Protein AF-A0A7C5FAL0-F1 (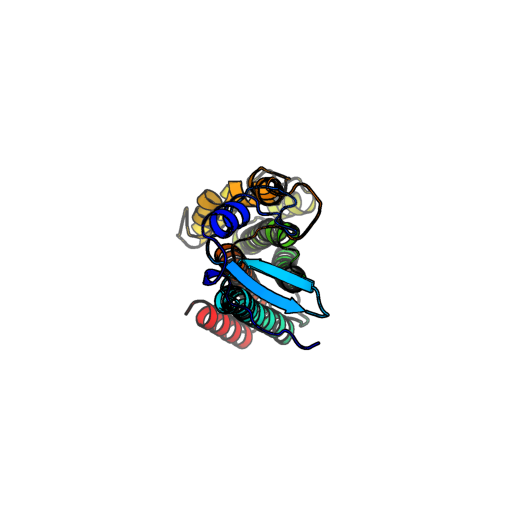afdb_monomer_lite)

Structure (mmCIF, N/CA/C/O backbone):
data_AF-A0A7C5FAL0-F1
#
_entry.id   AF-A0A7C5FAL0-F1
#
loop_
_atom_site.group_PDB
_atom_site.id
_atom_site.type_symbol
_atom_site.label_atom_id
_atom_site.label_alt_id
_atom_site.label_comp_id
_atom_site.label_asym_id
_atom_site.label_entity_id
_atom_site.label_seq_id
_atom_site.pdbx_PDB_ins_code
_atom_site.Cartn_x
_atom_site.Cartn_y
_atom_site.Cartn_z
_atom_site.occupancy
_atom_site.B_iso_or_equiv
_atom_site.auth_seq_id
_atom_site.auth_comp_id
_atom_site.auth_asym_id
_atom_site.auth_atom_id
_atom_site.pdbx_PDB_model_num
ATOM 1 N N . MET A 1 1 ? 14.434 -21.082 -36.270 1.00 50.22 1 MET A N 1
ATOM 2 C CA . MET A 1 1 ? 15.116 -20.205 -37.247 1.00 50.22 1 MET A CA 1
ATOM 3 C C . MET A 1 1 ? 16.592 -20.199 -36.877 1.00 50.22 1 MET A C 1
ATOM 5 O O . MET A 1 1 ? 16.872 -20.060 -35.693 1.00 50.22 1 MET A O 1
ATOM 9 N N . SER A 1 2 ? 17.509 -20.493 -37.804 1.00 62.78 2 SER A N 1
ATOM 10 C CA . SER A 1 2 ? 18.946 -20.623 -37.502 1.00 62.78 2 SER A CA 1
ATOM 11 C C . SER A 1 2 ? 19.685 -19.326 -37.826 1.00 62.78 2 SER A C 1
ATOM 13 O O . SER A 1 2 ? 19.743 -18.941 -38.993 1.00 62.78 2 SER A O 1
ATOM 15 N N . ARG A 1 3 ? 20.256 -18.682 -36.806 1.00 84.00 3 ARG A N 1
ATOM 16 C CA . ARG A 1 3 ? 21.173 -17.546 -36.959 1.00 84.00 3 ARG A CA 1
ATOM 17 C C . ARG A 1 3 ? 22.602 -18.063 -37.085 1.00 84.00 3 ARG A C 1
ATOM 19 O O . ARG A 1 3 ? 22.983 -18.958 -36.331 1.00 84.00 3 ARG A O 1
ATOM 26 N N . THR A 1 4 ? 23.381 -17.503 -38.005 1.00 84.75 4 THR A N 1
ATOM 27 C CA . THR A 1 4 ? 24.808 -17.829 -38.163 1.00 84.75 4 THR A CA 1
ATOM 28 C C . THR A 1 4 ? 25.642 -16.624 -37.759 1.00 84.75 4 THR A C 1
ATOM 30 O O . THR A 1 4 ? 25.511 -15.560 -38.356 1.00 84.75 4 THR A O 1
ATOM 33 N N . GLN A 1 5 ? 26.482 -16.772 -36.737 1.00 86.19 5 GLN A N 1
ATOM 34 C CA . GLN A 1 5 ? 27.281 -15.666 -36.213 1.00 86.19 5 GLN A CA 1
ATOM 35 C C . GLN A 1 5 ? 28.346 -15.210 -37.222 1.00 86.19 5 GLN A C 1
ATOM 37 O O . GLN A 1 5 ? 28.961 -16.038 -37.899 1.00 86.19 5 GLN A O 1
ATOM 42 N N . ARG A 1 6 ? 28.557 -13.894 -37.314 1.00 79.75 6 ARG A N 1
ATOM 43 C CA . ARG A 1 6 ? 29.578 -13.247 -38.148 1.00 79.75 6 ARG A CA 1
ATOM 44 C C . ARG A 1 6 ? 30.510 -12.412 -37.269 1.00 79.75 6 ARG A C 1
ATOM 46 O O . ARG A 1 6 ? 30.188 -12.109 -36.123 1.00 79.75 6 ARG A O 1
ATOM 53 N N . ASP A 1 7 ? 31.673 -12.075 -37.813 1.00 83.94 7 ASP A N 1
ATOM 54 C CA . ASP A 1 7 ? 32.671 -11.256 -37.129 1.00 83.94 7 ASP A CA 1
ATOM 55 C C . ASP A 1 7 ? 32.597 -9.806 -37.620 1.00 83.94 7 ASP A C 1
ATOM 57 O O . ASP A 1 7 ? 32.939 -9.524 -38.771 1.00 83.94 7 ASP A O 1
ATOM 61 N N . PHE A 1 8 ? 32.133 -8.906 -36.750 1.00 81.44 8 PHE A N 1
ATOM 62 C CA . PHE A 1 8 ? 32.033 -7.475 -37.041 1.00 81.44 8 PHE A CA 1
ATOM 63 C C . PHE A 1 8 ? 33.416 -6.814 -37.143 1.00 81.44 8 PHE A C 1
ATOM 65 O O . PHE A 1 8 ? 33.621 -5.935 -37.980 1.00 81.44 8 PHE A O 1
ATOM 72 N N . GLU A 1 9 ? 34.390 -7.286 -36.359 1.00 86.00 9 GLU A N 1
ATOM 73 C CA . GLU A 1 9 ? 35.747 -6.724 -36.295 1.00 86.00 9 GLU A CA 1
ATOM 74 C C . GLU A 1 9 ? 36.553 -7.005 -37.571 1.00 86.00 9 GLU A C 1
ATOM 76 O O . GLU A 1 9 ? 37.551 -6.344 -37.854 1.00 86.00 9 GLU A O 1
ATOM 81 N N . ALA A 1 10 ? 36.107 -7.970 -38.380 1.00 85.81 10 ALA A N 1
ATOM 82 C CA . ALA A 1 10 ? 36.700 -8.277 -39.676 1.00 85.81 10 ALA A CA 1
ATOM 83 C C . ALA A 1 10 ? 36.361 -7.239 -40.768 1.00 85.81 10 ALA A C 1
ATOM 85 O O . ALA A 1 10 ? 36.897 -7.325 -41.878 1.00 85.81 10 ALA A O 1
ATOM 86 N N . ARG A 1 11 ? 35.469 -6.274 -40.495 1.00 84.12 11 ARG A N 1
ATOM 87 C CA . ARG A 1 11 ? 35.099 -5.199 -41.431 1.00 84.12 11 ARG A CA 1
ATOM 88 C C . ARG A 1 11 ? 36.177 -4.111 -41.522 1.00 84.12 11 ARG A C 1
ATOM 90 O O . ARG A 1 11 ? 36.945 -3.934 -40.580 1.00 84.12 11 ARG A O 1
ATOM 97 N N . PRO A 1 12 ? 36.224 -3.334 -42.615 1.00 88.19 12 PRO A N 1
ATOM 98 C CA . PRO A 1 12 ? 37.043 -2.125 -42.689 1.00 88.19 12 PRO A CA 1
ATOM 99 C C . PRO A 1 12 ? 36.742 -1.142 -41.545 1.00 88.19 12 PRO A C 1
ATOM 101 O O . PRO A 1 12 ? 35.591 -0.984 -41.141 1.00 88.19 12 PRO A O 1
ATOM 104 N N . ALA A 1 13 ? 37.774 -0.483 -41.012 1.00 84.44 13 ALA A N 1
ATOM 105 C CA . ALA A 1 13 ? 37.651 0.365 -39.820 1.00 84.44 13 ALA A CA 1
ATOM 106 C C . ALA A 1 13 ? 36.706 1.567 -40.012 1.00 84.44 13 ALA A C 1
ATOM 108 O O . ALA A 1 13 ? 36.005 1.963 -39.084 1.00 84.44 13 ALA A O 1
ATOM 109 N N . ASP A 1 14 ? 36.657 2.120 -41.220 1.00 77.94 14 ASP A N 1
ATOM 110 C CA . ASP A 1 14 ? 35.744 3.191 -41.616 1.00 77.94 14 ASP A CA 1
ATOM 111 C C . ASP A 1 14 ? 34.281 2.724 -41.661 1.00 77.94 14 ASP A C 1
ATOM 113 O O . ASP A 1 14 ? 33.392 3.449 -41.214 1.00 77.94 14 ASP A O 1
ATOM 117 N N . GLU A 1 15 ? 34.020 1.496 -42.124 1.00 74.81 15 GLU A N 1
ATOM 118 C CA . GLU A 1 15 ? 32.685 0.890 -42.045 1.00 74.81 15 GLU A CA 1
ATOM 119 C C . GLU A 1 15 ? 32.257 0.640 -40.597 1.00 74.81 15 GLU A C 1
ATOM 121 O O . GLU A 1 15 ? 31.110 0.919 -40.245 1.00 74.81 15 GLU A O 1
ATOM 126 N N . GLN A 1 16 ? 33.164 0.142 -39.751 1.00 80.19 16 GLN A N 1
ATOM 127 C CA . GLN A 1 16 ? 32.874 -0.075 -38.333 1.00 80.19 16 GLN A CA 1
ATOM 128 C C . GLN A 1 16 ? 32.511 1.241 -37.641 1.00 80.19 16 GLN A C 1
ATOM 130 O O . GLN A 1 16 ? 31.464 1.331 -37.005 1.00 80.19 16 GLN A O 1
ATOM 135 N N . GLU A 1 17 ? 33.329 2.285 -37.808 1.00 78.88 17 GLU A N 1
ATOM 136 C CA . GLU A 1 17 ? 33.080 3.604 -37.219 1.00 78.88 17 GLU A CA 1
ATOM 137 C C . GLU A 1 17 ? 31.751 4.193 -37.707 1.00 78.88 17 GLU A C 1
ATOM 139 O O . GLU A 1 17 ? 30.967 4.723 -36.914 1.00 78.88 17 GLU A O 1
ATOM 144 N N . TRP A 1 18 ? 31.457 4.053 -39.002 1.00 73.44 18 TRP A N 1
ATOM 145 C CA . TRP A 1 18 ? 30.198 4.519 -39.564 1.00 73.44 18 TRP A CA 1
ATOM 146 C C . TRP A 1 18 ? 29.000 3.764 -38.979 1.00 73.44 18 TRP A C 1
ATOM 148 O O . TRP A 1 18 ? 28.050 4.410 -38.543 1.00 73.44 18 TRP A O 1
ATOM 158 N N . MET A 1 19 ? 29.043 2.431 -38.902 1.00 73.88 19 MET A N 1
ATOM 159 C CA . MET A 1 19 ? 27.944 1.622 -38.355 1.00 73.88 19 MET A CA 1
ATOM 160 C C . MET A 1 19 ? 27.762 1.804 -36.849 1.00 73.88 19 MET A C 1
ATOM 162 O O . MET A 1 19 ? 26.640 1.713 -36.370 1.00 73.88 19 MET A O 1
ATOM 166 N N . LEU A 1 20 ? 28.830 2.083 -36.099 1.00 77.44 20 LEU A N 1
ATOM 167 C CA . LEU A 1 20 ? 28.757 2.350 -34.660 1.00 77.44 20 LEU A CA 1
ATOM 168 C C . LEU A 1 20 ? 28.230 3.744 -34.342 1.00 77.44 20 LEU A C 1
ATOM 170 O O . LEU A 1 20 ? 27.798 3.970 -33.217 1.00 77.44 20 LEU A O 1
ATOM 174 N N . LYS A 1 21 ? 28.284 4.674 -35.297 1.00 75.19 21 LYS A N 1
ATOM 175 C CA . LYS A 1 21 ? 27.832 6.055 -35.121 1.00 75.19 21 LYS A CA 1
ATOM 176 C C . LYS A 1 21 ? 26.457 6.307 -35.730 1.00 75.19 21 LYS A C 1
ATOM 178 O O . LYS A 1 21 ? 25.677 7.035 -35.135 1.00 75.19 21 LYS A O 1
ATOM 183 N N . ASN A 1 22 ? 26.168 5.701 -36.880 1.00 70.81 22 ASN A N 1
ATOM 184 C CA . ASN A 1 22 ? 24.950 5.925 -37.660 1.00 70.81 22 ASN A CA 1
ATOM 185 C C . ASN A 1 22 ? 23.991 4.742 -37.487 1.00 70.81 22 ASN A C 1
ATOM 187 O O . ASN A 1 22 ? 23.703 3.994 -38.425 1.00 70.81 22 ASN A O 1
ATOM 191 N N . THR A 1 23 ? 23.562 4.523 -36.245 1.00 71.06 23 THR A N 1
ATOM 192 C CA . THR A 1 23 ? 22.660 3.430 -35.878 1.00 71.06 23 THR A CA 1
ATOM 193 C C . THR A 1 23 ? 21.211 3.871 -35.897 1.00 71.06 23 THR A C 1
ATOM 195 O O . THR A 1 23 ? 20.889 5.020 -35.624 1.00 71.06 23 THR A O 1
ATOM 198 N N . TRP A 1 24 ? 20.316 2.933 -36.184 1.00 57.44 24 TRP A N 1
ATOM 199 C CA . TRP A 1 24 ? 18.884 3.128 -36.024 1.00 57.44 24 TRP A CA 1
ATOM 200 C C . TRP A 1 24 ? 18.399 2.238 -34.887 1.00 57.44 24 TRP A C 1
ATOM 202 O O . TRP A 1 24 ? 18.603 1.024 -34.918 1.00 57.44 24 TRP A O 1
ATOM 212 N N . CYS A 1 25 ? 17.780 2.829 -33.869 1.00 59.06 25 CYS A N 1
ATOM 213 C CA . CYS A 1 25 ? 17.207 2.058 -32.776 1.00 59.06 25 CYS A CA 1
ATOM 214 C C . CYS A 1 25 ? 15.718 1.828 -33.034 1.00 59.06 25 CYS A C 1
ATOM 216 O O . CYS A 1 25 ? 14.919 2.735 -32.823 1.00 59.06 25 CYS A O 1
ATOM 218 N N . ASP A 1 26 ? 15.323 0.610 -33.408 1.00 48.19 26 ASP A N 1
ATOM 219 C CA . ASP A 1 26 ? 13.907 0.265 -33.626 1.00 48.19 26 ASP A CA 1
ATOM 220 C C . ASP A 1 26 ? 13.041 0.424 -32.363 1.00 48.19 26 ASP A C 1
ATOM 222 O O . ASP A 1 26 ? 11.834 0.633 -32.457 1.00 48.19 26 ASP A O 1
ATOM 226 N N . ALA A 1 27 ? 13.653 0.361 -31.177 1.00 47.12 27 ALA A N 1
ATOM 227 C CA . ALA A 1 27 ? 12.964 0.584 -29.909 1.00 47.12 27 ALA A CA 1
ATOM 228 C C . ALA A 1 27 ? 12.770 2.077 -29.582 1.00 47.12 27 ALA A C 1
ATOM 230 O O . ALA A 1 27 ? 11.768 2.442 -28.971 1.00 47.12 27 ALA A O 1
ATOM 231 N N . CYS A 1 28 ? 13.710 2.943 -29.976 1.00 47.19 28 CYS A N 1
ATOM 232 C CA . CYS A 1 28 ? 13.660 4.382 -29.686 1.00 47.19 28 CYS A CA 1
ATOM 233 C C . CYS A 1 28 ? 13.112 5.212 -30.861 1.00 47.19 28 CYS A C 1
ATOM 235 O O . CYS A 1 28 ? 12.630 6.319 -30.642 1.00 47.19 28 CYS A O 1
ATOM 237 N N . GLY A 1 29 ? 13.155 4.687 -32.089 1.00 46.19 29 GLY A N 1
ATOM 238 C CA . GLY A 1 29 ? 12.750 5.374 -33.318 1.00 46.19 29 GLY A CA 1
ATOM 239 C C . GLY A 1 29 ? 13.650 6.551 -33.708 1.00 46.19 29 GLY A C 1
ATOM 240 O O . GLY A 1 29 ? 13.178 7.471 -34.366 1.00 46.19 29 GLY A O 1
ATOM 241 N N . GLU A 1 30 ? 14.911 6.543 -33.275 1.00 48.44 30 GLU A N 1
ATOM 242 C CA . GLU A 1 30 ? 15.876 7.628 -33.475 1.00 48.44 30 GLU A CA 1
ATOM 243 C C . GLU A 1 30 ? 17.120 7.105 -34.204 1.00 48.44 30 GLU A C 1
ATOM 245 O O . GLU A 1 30 ? 17.547 5.961 -33.990 1.00 48.44 30 GLU A O 1
ATOM 250 N N . ALA A 1 31 ? 17.695 7.960 -35.050 1.00 63.50 31 ALA A N 1
ATOM 251 C CA . ALA A 1 31 ? 18.962 7.712 -35.727 1.00 63.50 31 ALA A CA 1
ATOM 252 C C . ALA A 1 31 ? 20.147 8.236 -34.895 1.00 63.50 31 ALA A C 1
ATOM 254 O O . ALA A 1 31 ? 19.999 9.129 -34.063 1.00 63.50 31 ALA A O 1
ATOM 255 N N . ASP A 1 32 ? 21.330 7.695 -35.157 1.00 73.38 32 ASP A N 1
ATOM 256 C CA . ASP A 1 32 ? 22.635 8.186 -34.711 1.00 73.38 32 ASP A CA 1
ATOM 257 C C . ASP A 1 32 ? 22.864 8.185 -33.186 1.00 73.38 32 ASP A C 1
ATOM 259 O O . ASP A 1 32 ? 23.697 8.928 -32.662 1.00 73.38 32 ASP A O 1
ATOM 263 N N . LEU A 1 33 ? 22.156 7.321 -32.448 1.00 61.97 33 LEU A N 1
ATOM 264 C CA . LEU A 1 33 ? 22.352 7.137 -30.998 1.00 61.97 33 LEU A CA 1
ATOM 265 C C . LEU A 1 33 ? 23.686 6.459 -30.647 1.00 61.97 33 LEU A C 1
ATOM 267 O O . LEU A 1 33 ? 24.125 6.484 -29.496 1.00 61.97 33 LEU A O 1
ATOM 271 N N . GLY A 1 34 ? 24.325 5.872 -31.652 1.00 68.56 34 GLY A N 1
ATOM 272 C CA . GLY A 1 34 ? 25.529 5.082 -31.524 1.00 68.56 34 GLY A CA 1
ATOM 273 C C . GLY A 1 34 ? 25.268 3.677 -30.977 1.00 68.56 34 GLY A C 1
ATOM 274 O O . GLY A 1 34 ? 24.177 3.356 -30.511 1.00 68.56 34 GLY A O 1
ATOM 275 N N . MET A 1 35 ? 26.269 2.810 -31.081 1.00 73.88 35 MET A N 1
ATOM 276 C CA . MET A 1 35 ? 26.260 1.443 -30.557 1.00 73.88 35 MET A CA 1
ATOM 277 C C . MET A 1 35 ? 27.621 1.152 -29.944 1.00 73.88 35 MET A C 1
ATOM 279 O O . MET A 1 35 ? 28.655 1.432 -30.542 1.00 73.88 35 MET A O 1
ATOM 283 N N . SER A 1 36 ? 27.622 0.612 -28.729 1.00 75.25 36 SER A N 1
ATOM 284 C CA . SER A 1 36 ? 28.839 0.425 -27.932 1.00 75.25 36 SER A CA 1
ATOM 285 C C . SER A 1 36 ? 29.341 -1.020 -27.905 1.00 75.25 36 SER A C 1
ATOM 287 O O . SER A 1 36 ? 30.483 -1.277 -27.532 1.00 75.25 36 SER A O 1
ATOM 289 N N . SER A 1 37 ? 28.495 -1.984 -28.273 1.00 76.56 37 SER A N 1
ATOM 290 C CA . SER A 1 37 ? 28.814 -3.418 -28.273 1.00 76.56 37 SER A CA 1
ATOM 291 C C . SER A 1 37 ? 28.106 -4.131 -29.437 1.00 76.56 37 SER A C 1
ATOM 293 O O . SER A 1 37 ? 27.046 -4.733 -29.226 1.00 76.56 37 SER A O 1
ATOM 295 N N . PRO A 1 38 ? 28.650 -4.030 -30.667 1.00 81.12 38 PRO A N 1
ATOM 296 C CA . PRO A 1 38 ? 28.032 -4.577 -31.873 1.00 81.12 38 PRO A CA 1
ATOM 297 C C . PRO A 1 38 ? 28.054 -6.108 -31.887 1.00 81.12 38 PRO A C 1
ATOM 299 O O . PRO A 1 38 ? 29.051 -6.744 -31.543 1.00 81.12 38 PRO A O 1
ATOM 302 N N . HIS A 1 39 ? 26.958 -6.713 -32.336 1.00 82.75 39 HIS A N 1
ATOM 303 C CA . HIS A 1 39 ? 26.861 -8.144 -32.592 1.00 82.75 39 HIS A CA 1
ATOM 304 C C . HIS A 1 39 ? 26.326 -8.388 -34.004 1.00 82.75 39 HIS A C 1
ATOM 306 O O . HIS A 1 39 ? 25.211 -7.975 -34.321 1.00 82.75 39 HIS A O 1
ATOM 312 N N . GLU A 1 40 ? 27.112 -9.066 -34.847 1.00 82.69 40 GLU A N 1
ATOM 313 C CA . GLU A 1 40 ? 26.762 -9.327 -36.247 1.00 82.69 40 GLU A CA 1
ATOM 314 C C . GLU A 1 40 ? 26.365 -10.792 -36.489 1.00 82.69 40 GLU A C 1
ATOM 316 O O . GLU A 1 40 ? 27.032 -11.728 -36.038 1.00 82.69 40 GLU A O 1
ATOM 321 N N . TYR A 1 41 ? 25.290 -11.014 -37.245 1.00 83.06 41 TYR A N 1
ATOM 322 C CA . TYR A 1 41 ? 24.851 -12.353 -37.645 1.00 83.06 41 TYR A CA 1
ATOM 323 C C . TYR A 1 41 ? 24.099 -12.357 -38.980 1.00 83.06 41 TYR A C 1
ATOM 325 O O . TYR A 1 41 ? 23.558 -11.346 -39.419 1.00 83.06 41 TYR A O 1
ATOM 333 N N . ASP A 1 42 ? 24.061 -13.521 -39.627 1.00 78.94 42 ASP A N 1
ATOM 334 C CA . ASP A 1 42 ? 23.204 -13.810 -40.778 1.00 78.94 42 ASP A CA 1
ATOM 335 C C . ASP A 1 42 ? 21.911 -14.504 -40.326 1.00 78.94 42 ASP A C 1
ATOM 337 O O . ASP A 1 42 ? 21.949 -15.479 -39.563 1.00 78.94 42 ASP A O 1
ATOM 341 N N . GLU A 1 43 ? 20.768 -14.023 -40.811 1.00 76.00 43 GLU A N 1
ATOM 342 C CA . GLU A 1 43 ? 19.468 -14.672 -40.672 1.00 76.00 43 GLU A CA 1
ATOM 343 C C . GLU A 1 43 ? 18.705 -14.603 -42.004 1.00 76.00 43 GLU A C 1
ATOM 345 O O . GLU A 1 43 ? 18.360 -13.531 -42.502 1.00 76.00 43 GLU A O 1
ATOM 350 N N . ASN A 1 44 ? 18.428 -15.772 -42.595 1.00 77.44 44 ASN A N 1
ATOM 351 C CA . ASN A 1 44 ? 17.725 -15.920 -43.877 1.00 77.44 44 ASN A CA 1
ATOM 352 C C . ASN A 1 44 ? 18.364 -15.130 -45.042 1.00 77.44 44 ASN A C 1
ATOM 354 O O . ASN A 1 44 ? 17.651 -14.587 -45.889 1.00 77.44 44 ASN A O 1
ATOM 358 N N . GLY A 1 45 ? 19.701 -15.065 -45.091 1.00 69.25 45 GLY A N 1
ATOM 359 C CA . GLY A 1 45 ? 20.438 -14.366 -46.148 1.00 69.25 45 GLY A CA 1
ATOM 360 C C . GLY A 1 45 ? 20.451 -12.843 -45.999 1.00 69.25 45 GLY A C 1
ATOM 361 O O . GLY A 1 45 ? 20.772 -12.137 -46.956 1.00 69.25 45 GLY A O 1
ATOM 362 N N . ARG A 1 46 ? 20.078 -12.326 -44.821 1.00 54.44 46 ARG A N 1
ATOM 363 C CA . ARG A 1 46 ? 20.227 -10.920 -44.431 1.00 54.44 46 ARG A CA 1
ATOM 364 C C . ARG A 1 46 ? 21.207 -10.820 -43.271 1.00 54.44 46 ARG A C 1
ATOM 366 O O . ARG A 1 46 ? 21.154 -11.623 -42.344 1.00 54.44 46 ARG A O 1
ATOM 373 N N . VAL A 1 47 ? 22.080 -9.822 -43.332 1.00 69.75 47 VAL A N 1
ATOM 374 C CA . VAL A 1 47 ? 23.078 -9.548 -42.296 1.00 69.75 47 VAL A CA 1
ATOM 375 C C . VAL A 1 47 ? 22.547 -8.465 -41.367 1.00 69.75 47 VAL A C 1
ATOM 377 O O . VAL A 1 47 ? 22.141 -7.401 -41.831 1.00 69.75 47 VAL A O 1
ATOM 380 N N . TYR A 1 48 ? 22.564 -8.749 -40.071 1.00 73.31 48 TYR A N 1
ATOM 381 C CA . TYR A 1 48 ? 22.120 -7.863 -39.002 1.00 73.31 48 TYR A CA 1
ATOM 382 C C . TYR A 1 48 ? 23.318 -7.462 -38.148 1.00 73.31 48 TYR A C 1
ATOM 384 O O . TYR A 1 48 ? 24.166 -8.307 -37.870 1.00 73.31 48 TYR A O 1
ATOM 392 N N . VAL A 1 49 ? 23.365 -6.198 -37.721 1.00 72.88 49 VAL A N 1
ATOM 393 C CA . VAL A 1 49 ? 24.298 -5.692 -36.705 1.00 72.88 49 VAL A CA 1
ATOM 394 C C . VAL A 1 49 ? 23.451 -5.014 -35.631 1.00 72.88 49 VAL A C 1
ATOM 396 O O . VAL A 1 49 ? 22.789 -4.019 -35.917 1.00 72.88 49 VAL A O 1
ATOM 399 N N . GLU A 1 50 ? 23.422 -5.572 -34.423 1.00 75.38 50 GLU A N 1
ATOM 400 C CA . GLU A 1 50 ? 22.602 -5.067 -33.313 1.00 75.38 50 GLU A CA 1
ATOM 401 C C . GLU A 1 50 ? 23.425 -4.889 -32.034 1.00 75.38 50 GLU A C 1
ATOM 403 O O . GLU A 1 50 ? 24.445 -5.555 -31.841 1.00 75.38 50 GLU A O 1
ATOM 408 N N . GLU A 1 51 ? 22.979 -4.006 -31.138 1.00 70.19 51 GLU A N 1
ATOM 409 C CA . GLU A 1 51 ? 23.614 -3.847 -29.832 1.00 70.19 51 GLU A CA 1
ATOM 410 C C . GLU A 1 51 ? 23.129 -4.939 -28.876 1.00 70.19 51 GLU A C 1
ATOM 412 O O . GLU A 1 51 ? 21.939 -5.055 -28.566 1.00 70.19 51 GLU A O 1
ATOM 417 N N . GLN A 1 52 ? 24.062 -5.738 -28.361 1.00 56.91 52 GLN A N 1
ATOM 418 C CA . GLN A 1 52 ? 23.739 -6.738 -27.354 1.00 56.91 52 GLN A CA 1
ATOM 419 C C . GLN A 1 52 ? 23.703 -6.072 -25.971 1.00 56.91 52 GLN A C 1
ATOM 421 O O . GLN A 1 52 ? 24.679 -6.102 -25.219 1.00 56.91 52 GLN A O 1
ATOM 426 N N . TRP A 1 53 ? 22.552 -5.523 -25.563 1.00 50.59 53 TRP A N 1
ATOM 427 C CA . TRP A 1 53 ? 22.287 -5.403 -24.125 1.00 50.59 53 TRP A CA 1
ATOM 428 C C . TRP A 1 53 ? 22.444 -6.805 -23.550 1.00 50.59 53 TRP A C 1
ATOM 430 O O . TRP A 1 53 ? 21.821 -7.735 -24.065 1.00 50.59 53 TRP A O 1
ATOM 440 N N . ARG A 1 54 ? 23.310 -6.995 -22.539 1.00 37.94 54 ARG A N 1
ATOM 441 C CA . ARG A 1 54 ? 23.554 -8.325 -21.953 1.00 37.94 54 ARG A CA 1
ATOM 442 C C . ARG A 1 54 ? 22.197 -8.984 -21.717 1.00 37.94 54 ARG A C 1
ATOM 444 O O . ARG A 1 54 ? 21.476 -8.578 -20.810 1.00 37.94 54 ARG A O 1
ATOM 451 N N . TRP A 1 55 ? 21.857 -10.005 -22.504 1.00 33.47 55 TRP A N 1
ATOM 452 C CA . TRP A 1 55 ? 20.610 -10.763 -22.354 1.00 33.47 55 TRP A CA 1
ATOM 453 C C . TRP A 1 55 ? 20.474 -11.285 -20.920 1.00 33.47 55 TRP A C 1
ATOM 455 O O . TRP A 1 55 ? 19.392 -11.294 -20.341 1.00 33.47 55 TRP A O 1
ATOM 465 N N . SER A 1 56 ? 21.610 -11.594 -20.284 1.00 33.44 56 SER A N 1
ATOM 466 C CA . SER A 1 56 ? 21.687 -11.922 -18.864 1.00 33.44 56 SER A CA 1
ATOM 467 C C . SER A 1 56 ? 21.171 -10.817 -17.937 1.00 33.44 56 SER A C 1
ATOM 469 O O . SER A 1 56 ? 20.704 -11.130 -16.858 1.00 33.44 56 SER A O 1
ATOM 471 N N . PHE A 1 57 ? 21.284 -9.540 -18.298 1.00 32.81 57 PHE A N 1
ATOM 472 C CA . PHE A 1 57 ? 20.883 -8.395 -17.478 1.00 32.81 57 PHE A CA 1
ATOM 473 C C . PHE A 1 57 ? 19.374 -8.135 -17.558 1.00 32.81 57 PHE A C 1
ATOM 475 O O . PHE A 1 57 ? 18.737 -8.036 -16.516 1.00 32.81 57 PHE A O 1
ATOM 482 N N . ILE A 1 58 ? 18.784 -8.136 -18.761 1.00 40.47 58 ILE A N 1
ATOM 483 C CA . ILE A 1 58 ? 17.326 -7.997 -18.955 1.00 40.47 58 ILE A CA 1
ATOM 484 C C . ILE A 1 58 ? 16.588 -9.199 -18.352 1.00 40.47 58 ILE A C 1
ATOM 486 O O . ILE A 1 58 ? 15.652 -9.027 -17.572 1.00 40.47 58 ILE A O 1
ATOM 490 N N . VAL A 1 59 ? 17.060 -10.422 -18.625 1.00 39.59 59 VAL A N 1
ATOM 491 C CA . VAL A 1 59 ? 16.490 -11.646 -18.039 1.00 39.59 59 VAL A CA 1
ATOM 492 C C . VAL A 1 59 ? 16.629 -11.633 -16.517 1.00 39.59 59 VAL A C 1
ATOM 494 O O . VAL A 1 59 ? 15.665 -11.929 -15.819 1.00 39.59 59 VAL A O 1
ATOM 497 N N . ARG A 1 60 ? 17.783 -11.229 -15.971 1.00 38.03 60 ARG A N 1
ATOM 498 C CA . ARG A 1 60 ? 17.981 -11.126 -14.515 1.00 38.03 60 ARG A CA 1
ATOM 499 C C . ARG A 1 60 ? 17.103 -10.048 -13.885 1.00 38.03 60 ARG A C 1
ATOM 501 O O . ARG A 1 60 ? 16.609 -10.259 -12.783 1.00 38.03 60 ARG A O 1
ATOM 508 N N . MET A 1 61 ? 16.869 -8.932 -14.568 1.00 47.62 61 MET A N 1
ATOM 509 C CA . MET A 1 61 ? 15.990 -7.858 -14.104 1.00 47.62 61 MET A CA 1
ATOM 510 C C . MET A 1 61 ? 14.526 -8.315 -14.041 1.00 47.62 61 MET A C 1
ATOM 512 O O . MET A 1 61 ? 13.905 -8.217 -12.983 1.00 47.62 61 MET A O 1
ATOM 516 N N . LEU A 1 62 ? 14.010 -8.913 -15.121 1.00 56.44 62 LEU A N 1
ATOM 517 C CA . LEU A 1 62 ? 12.665 -9.502 -15.165 1.00 56.44 62 LEU A CA 1
ATOM 518 C C . LEU A 1 62 ? 12.507 -10.647 -14.152 1.00 56.44 62 LEU A C 1
ATOM 520 O O . LEU A 1 62 ? 11.498 -10.724 -13.455 1.00 56.44 62 LEU A O 1
ATOM 524 N N . MET A 1 63 ? 13.533 -11.489 -13.985 1.00 60.47 63 MET A N 1
ATOM 525 C CA . MET A 1 63 ? 13.568 -12.510 -12.930 1.00 60.47 63 MET A CA 1
ATOM 526 C C . MET A 1 63 ? 13.521 -11.894 -11.526 1.00 60.47 63 MET A C 1
ATOM 528 O O . MET A 1 63 ? 12.886 -12.456 -10.633 1.00 60.47 63 MET A O 1
ATOM 532 N N . THR A 1 64 ? 14.158 -10.738 -11.317 1.00 73.38 64 THR A N 1
ATOM 533 C CA . THR A 1 64 ? 14.165 -10.063 -10.012 1.00 73.38 64 THR A CA 1
ATOM 534 C C . THR A 1 64 ? 12.780 -9.500 -9.693 1.00 73.38 64 THR A C 1
ATOM 536 O O . THR A 1 64 ? 12.229 -9.863 -8.653 1.00 73.38 64 THR A O 1
ATOM 539 N N . ILE A 1 65 ? 12.158 -8.723 -10.594 1.00 82.81 65 ILE A N 1
ATOM 540 C CA . ILE A 1 65 ? 10.771 -8.241 -10.413 1.00 82.81 65 ILE A CA 1
ATOM 541 C C . ILE A 1 65 ? 9.825 -9.427 -10.203 1.00 82.81 65 ILE A C 1
ATOM 543 O O . ILE A 1 65 ? 9.057 -9.433 -9.243 1.00 82.81 65 ILE A O 1
ATOM 547 N N . GLY A 1 66 ? 9.936 -10.470 -11.033 1.00 85.44 66 GLY A N 1
ATOM 548 C CA . GLY A 1 66 ? 9.120 -11.679 -10.928 1.00 85.44 66 GLY A CA 1
ATOM 549 C C . GLY A 1 66 ? 9.230 -12.369 -9.565 1.00 85.44 66 GLY A C 1
ATOM 550 O O . GLY A 1 66 ? 8.223 -12.824 -9.024 1.00 85.44 66 GLY A O 1
ATOM 551 N N . SER A 1 67 ? 10.421 -12.401 -8.957 1.00 89.31 67 SER A N 1
ATOM 552 C CA . SER A 1 67 ? 10.606 -12.972 -7.617 1.00 89.31 67 SER A CA 1
ATOM 553 C C . SER A 1 67 ? 9.906 -12.161 -6.518 1.00 89.31 67 SER A C 1
ATOM 555 O O . SER A 1 67 ? 9.277 -12.746 -5.635 1.00 89.31 67 SER A O 1
ATOM 557 N N . HIS A 1 68 ? 9.953 -10.827 -6.591 1.00 92.69 68 HIS A N 1
ATOM 558 C CA . HIS A 1 68 ? 9.271 -9.951 -5.636 1.00 92.69 68 HIS A CA 1
ATOM 559 C C . HIS A 1 68 ? 7.756 -9.976 -5.837 1.00 92.69 68 HIS A C 1
ATOM 561 O O . HIS A 1 68 ? 7.018 -10.107 -4.863 1.00 92.69 68 HIS A O 1
ATOM 567 N N . LEU A 1 69 ? 7.288 -9.942 -7.085 1.00 93.12 69 LEU A N 1
ATOM 568 C CA . LEU A 1 69 ? 5.875 -10.078 -7.425 1.00 93.12 69 LEU A CA 1
ATOM 569 C C . LEU A 1 69 ? 5.305 -11.411 -6.928 1.00 93.12 69 LEU A C 1
ATOM 571 O O . LEU A 1 69 ? 4.231 -11.433 -6.331 1.00 93.12 69 LEU A O 1
ATOM 575 N N . LYS A 1 70 ? 6.039 -12.518 -7.095 1.00 92.88 70 LYS A N 1
ATOM 576 C CA . LYS A 1 70 ? 5.623 -13.827 -6.574 1.00 92.88 70 LYS A CA 1
ATOM 577 C C . LYS A 1 70 ? 5.390 -13.786 -5.061 1.00 92.88 70 LYS A C 1
ATOM 579 O O . LYS A 1 70 ? 4.353 -14.266 -4.610 1.00 92.88 70 LYS A O 1
ATOM 584 N N . LYS A 1 71 ? 6.296 -13.162 -4.297 1.00 94.69 71 LYS A N 1
ATOM 585 C CA . LYS A 1 71 ? 6.124 -12.969 -2.846 1.00 94.69 71 LYS A CA 1
ATOM 586 C C . LYS A 1 71 ? 4.869 -12.152 -2.521 1.00 94.69 71 LYS A C 1
ATOM 588 O O . LYS A 1 71 ? 4.131 -12.518 -1.612 1.00 94.69 71 LYS A O 1
ATOM 593 N N . GLN A 1 72 ? 4.585 -11.087 -3.277 1.00 96.75 72 GLN A N 1
ATOM 594 C CA . GLN A 1 72 ? 3.369 -10.287 -3.074 1.00 96.75 72 GLN A CA 1
ATOM 595 C C . GLN A 1 72 ? 2.090 -11.081 -3.365 1.00 96.75 72 GLN A C 1
ATOM 597 O O . GLN A 1 72 ? 1.137 -11.029 -2.593 1.00 96.75 72 GLN A O 1
ATOM 602 N N . ILE A 1 73 ? 2.083 -11.888 -4.426 1.00 93.19 73 ILE A N 1
ATOM 603 C CA . ILE A 1 73 ? 0.954 -12.769 -4.753 1.00 93.19 73 ILE A CA 1
ATOM 604 C C . ILE A 1 73 ? 0.747 -13.825 -3.656 1.00 93.19 73 ILE A C 1
ATOM 606 O O . ILE A 1 73 ? -0.391 -14.146 -3.314 1.00 93.19 73 ILE A O 1
ATOM 610 N N . GLU A 1 74 ? 1.825 -14.372 -3.090 1.00 95.56 74 GLU A N 1
ATOM 611 C CA . GLU A 1 74 ? 1.754 -15.292 -1.948 1.00 95.56 74 GLU A CA 1
ATOM 612 C C . GLU A 1 74 ? 1.150 -14.614 -0.711 1.00 95.56 74 GLU A C 1
ATOM 614 O O . GLU A 1 74 ? 0.307 -15.221 -0.052 1.00 95.56 74 GLU A O 1
ATOM 619 N N . ILE A 1 75 ? 1.497 -13.351 -0.441 1.00 96.19 75 ILE A N 1
ATOM 620 C CA . ILE A 1 75 ? 0.872 -12.545 0.619 1.00 96.19 75 ILE A CA 1
ATOM 621 C C . ILE A 1 75 ? -0.617 -12.341 0.350 1.00 96.19 75 ILE A C 1
ATOM 623 O O . ILE A 1 75 ? -1.425 -12.654 1.218 1.00 96.19 75 ILE A O 1
ATOM 627 N N . ALA A 1 76 ? -0.997 -11.878 -0.843 1.00 93.94 76 ALA A N 1
ATOM 628 C CA . ALA A 1 76 ? -2.397 -11.629 -1.187 1.00 93.94 76 ALA A CA 1
ATOM 629 C C . ALA A 1 76 ? -3.250 -12.902 -1.043 1.00 93.94 76 ALA A C 1
ATOM 631 O O . ALA A 1 76 ? -4.328 -12.885 -0.448 1.00 93.94 76 ALA A O 1
ATOM 632 N N . ARG A 1 77 ? -2.732 -14.046 -1.513 1.00 93.56 77 ARG A N 1
ATOM 633 C CA . ARG A 1 77 ? -3.381 -15.356 -1.340 1.00 93.56 77 ARG A CA 1
ATOM 634 C C . ARG A 1 77 ? -3.473 -15.768 0.120 1.00 93.56 77 ARG A C 1
ATOM 636 O O . ARG A 1 77 ? -4.500 -16.306 0.523 1.00 93.56 77 ARG A O 1
ATOM 643 N N . TRP A 1 78 ? -2.416 -15.541 0.897 1.00 96.44 78 TRP A N 1
ATOM 644 C CA . TRP A 1 78 ? -2.410 -15.846 2.321 1.00 96.44 78 TRP A CA 1
ATOM 645 C C . TRP A 1 78 ? -3.466 -15.015 3.058 1.00 96.44 78 TRP A C 1
ATOM 647 O O . TRP A 1 78 ? -4.284 -15.596 3.769 1.00 96.44 78 TRP A O 1
ATOM 657 N N . ILE A 1 79 ? -3.508 -13.699 2.821 1.00 95.12 79 ILE A N 1
ATOM 658 C CA . ILE A 1 79 ? -4.490 -12.776 3.404 1.00 95.12 79 ILE A CA 1
ATOM 659 C C . ILE A 1 79 ? -5.907 -13.250 3.076 1.00 95.12 79 ILE A C 1
ATOM 661 O O . ILE A 1 79 ? -6.685 -13.495 3.992 1.00 95.12 79 ILE A O 1
ATOM 665 N N . ASN A 1 80 ? -6.221 -13.473 1.798 1.00 91.12 80 ASN A N 1
ATOM 666 C CA . ASN A 1 80 ? -7.546 -13.935 1.380 1.00 91.12 80 ASN A CA 1
ATOM 667 C C . ASN A 1 80 ? -7.902 -15.308 1.986 1.00 91.12 80 ASN A C 1
ATOM 669 O O . ASN A 1 80 ? -9.007 -15.523 2.470 1.00 91.12 80 ASN A O 1
ATOM 673 N N . GLY A 1 81 ? -6.950 -16.244 2.027 1.00 91.25 81 GLY A N 1
ATOM 674 C CA . GLY A 1 81 ? -7.171 -17.571 2.606 1.00 91.25 81 GLY A CA 1
ATOM 675 C C . GLY A 1 81 ? -7.432 -17.570 4.117 1.00 91.25 81 GLY A C 1
ATOM 676 O O . GLY A 1 81 ? -8.044 -18.510 4.619 1.00 91.25 81 GLY A O 1
ATOM 677 N N . HIS A 1 82 ? -6.987 -16.539 4.844 1.00 92.25 82 HIS A N 1
ATOM 678 C CA . HIS A 1 82 ? -7.117 -16.468 6.302 1.00 92.25 82 HIS A CA 1
ATOM 679 C C . HIS A 1 82 ? -8.164 -15.451 6.765 1.00 92.25 82 HIS A C 1
ATOM 681 O O . HIS A 1 82 ? -8.849 -15.722 7.748 1.00 92.25 82 HIS A O 1
ATOM 687 N N . LEU A 1 83 ? -8.321 -14.309 6.097 1.00 89.25 83 LEU A N 1
ATOM 688 C CA . LEU A 1 83 ? -9.160 -13.199 6.568 1.00 89.25 83 LEU A CA 1
ATOM 689 C C . LEU A 1 83 ? -10.539 -13.123 5.912 1.00 89.25 83 LEU A C 1
ATOM 691 O O . LEU A 1 83 ? -11.413 -12.457 6.460 1.00 89.25 83 LEU A O 1
ATOM 695 N N . THR A 1 84 ? -10.787 -13.835 4.811 1.00 88.25 84 THR A N 1
ATOM 696 C CA . THR A 1 84 ? -12.122 -13.897 4.200 1.00 88.25 84 THR A CA 1
ATOM 697 C C . THR A 1 84 ? -13.043 -14.787 5.037 1.00 88.25 84 THR A C 1
ATOM 699 O O . THR A 1 84 ? -13.168 -15.990 4.808 1.00 88.25 84 THR A O 1
ATOM 702 N N . ARG A 1 85 ? -13.671 -14.197 6.056 1.00 87.50 85 ARG A N 1
ATOM 703 C CA . ARG A 1 85 ? -14.580 -14.876 6.990 1.00 87.50 85 ARG A CA 1
ATOM 704 C C . ARG A 1 85 ? -15.632 -13.908 7.545 1.00 87.50 85 ARG A C 1
ATOM 706 O O . ARG A 1 85 ? -15.363 -12.712 7.623 1.00 87.50 85 ARG A O 1
ATOM 713 N N . PRO A 1 86 ? -16.816 -14.394 7.954 1.00 87.56 86 PRO A N 1
ATOM 714 C CA . PRO A 1 86 ? -17.839 -13.540 8.546 1.00 87.56 86 PRO A CA 1
ATOM 715 C C . PRO A 1 86 ? -17.488 -13.162 9.992 1.00 87.56 86 PRO A C 1
ATOM 717 O O . PRO A 1 86 ? -17.163 -14.025 10.805 1.00 87.56 86 PRO A O 1
ATOM 720 N N . PHE A 1 87 ? -17.608 -11.879 10.323 1.00 90.00 87 PHE A N 1
ATOM 721 C CA . PHE A 1 87 ? -17.597 -11.348 11.688 1.00 90.00 87 PHE A CA 1
ATOM 722 C C . PHE A 1 87 ? -18.390 -10.034 11.724 1.00 90.00 87 PHE A C 1
ATOM 724 O O . PHE A 1 87 ? -18.656 -9.435 10.683 1.00 90.00 87 PHE A O 1
ATOM 731 N N . SER A 1 88 ? -18.812 -9.605 12.913 1.00 90.06 88 SER A N 1
ATOM 732 C CA . SER A 1 88 ? -19.608 -8.387 13.098 1.00 90.06 88 SER A CA 1
ATOM 733 C C . SER A 1 88 ? -18.849 -7.360 13.920 1.00 90.06 88 SER A C 1
ATOM 735 O O . SER A 1 88 ? -18.232 -7.705 14.928 1.00 90.06 88 SER A O 1
ATOM 737 N N . VAL A 1 89 ? -18.970 -6.095 13.540 1.00 91.69 89 VAL A N 1
ATOM 738 C CA . VAL A 1 89 ? -18.389 -4.959 14.253 1.00 91.69 89 VAL A CA 1
ATOM 739 C C . VAL A 1 89 ? -19.424 -3.841 14.397 1.00 91.69 89 VAL A C 1
ATOM 741 O O . VAL A 1 89 ? -20.461 -3.857 13.735 1.00 91.69 89 VAL A O 1
ATOM 744 N N . ASP A 1 90 ? -19.173 -2.879 15.284 1.00 88.12 90 ASP A N 1
ATOM 745 C CA . ASP A 1 90 ? -19.989 -1.665 15.363 1.00 88.12 90 ASP A CA 1
ATOM 746 C C . ASP A 1 90 ? -19.806 -0.769 14.123 1.00 88.12 90 ASP A C 1
ATOM 748 O O . ASP A 1 90 ? -18.897 -0.962 13.313 1.00 88.12 90 ASP A O 1
ATOM 752 N N . ARG A 1 91 ? -20.668 0.245 13.986 1.00 84.44 91 ARG A N 1
ATOM 753 C CA . ARG A 1 91 ? -20.725 1.136 12.816 1.00 84.44 91 ARG A CA 1
ATOM 754 C C . ARG A 1 91 ? -19.379 1.791 12.485 1.00 84.44 91 ARG A C 1
ATOM 756 O O . ARG A 1 91 ? -18.959 1.787 11.333 1.00 84.44 91 ARG A O 1
ATOM 763 N N . LYS A 1 92 ? -18.681 2.326 13.490 1.00 83.19 92 LYS A N 1
ATOM 764 C CA . LYS A 1 92 ? -17.397 3.017 13.303 1.00 83.19 92 LYS A CA 1
ATOM 765 C C . LYS A 1 92 ? -16.320 2.032 12.852 1.00 83.19 92 LYS A C 1
ATOM 767 O O . LYS A 1 92 ? -15.563 2.306 11.919 1.00 83.19 92 LYS A O 1
ATOM 772 N N . ARG A 1 93 ? -16.287 0.851 13.471 1.00 90.25 93 ARG A N 1
ATOM 773 C CA . ARG A 1 93 ? -15.395 -0.236 13.055 1.00 90.25 93 ARG A CA 1
ATOM 774 C C . ARG A 1 93 ? -15.739 -0.792 11.674 1.00 90.25 93 ARG A C 1
ATOM 776 O O . ARG A 1 93 ? -14.826 -1.258 11.007 1.00 90.25 93 ARG A O 1
ATOM 783 N N . GLN A 1 94 ? -16.988 -0.698 11.215 1.00 94.62 94 GLN A N 1
ATOM 784 C CA . GLN A 1 94 ? -17.384 -1.117 9.867 1.00 94.62 94 GLN A CA 1
ATOM 785 C C . GLN A 1 94 ? -16.737 -0.246 8.781 1.00 94.62 94 GLN A C 1
ATOM 787 O O . GLN A 1 94 ? -16.268 -0.779 7.778 1.00 94.62 94 GLN A O 1
ATOM 792 N N . LEU A 1 95 ? -16.662 1.076 8.979 1.00 94.81 95 LEU A N 1
ATOM 793 C CA . LEU A 1 95 ? -15.951 1.961 8.046 1.00 94.81 95 LEU A CA 1
ATOM 794 C C . LEU A 1 95 ? -14.448 1.682 8.049 1.00 94.81 95 LEU A C 1
ATOM 796 O O . LEU A 1 95 ? -13.829 1.601 6.992 1.00 94.81 95 LEU A O 1
ATOM 800 N N . ALA A 1 96 ? -13.863 1.500 9.236 1.00 96.81 96 ALA A N 1
ATOM 801 C CA . ALA A 1 96 ? -12.454 1.151 9.356 1.00 96.81 96 ALA A CA 1
ATOM 802 C C . ALA A 1 96 ? -12.142 -0.197 8.680 1.00 96.81 96 ALA A C 1
ATOM 804 O O . ALA A 1 96 ? -11.169 -0.292 7.936 1.00 96.81 96 ALA A O 1
ATOM 805 N N . LEU A 1 97 ? -13.000 -1.204 8.878 1.00 96.50 97 LEU A N 1
ATOM 806 C CA . LEU A 1 97 ? -12.951 -2.494 8.189 1.00 96.50 97 LEU A CA 1
ATOM 807 C C . LEU A 1 97 ? -12.958 -2.296 6.674 1.00 96.50 97 LEU A C 1
ATOM 809 O O . LEU A 1 97 ? -12.063 -2.806 6.010 1.00 96.50 97 LEU A O 1
ATOM 813 N N . ALA A 1 98 ? -13.904 -1.519 6.139 1.00 96.12 98 ALA A N 1
ATOM 814 C CA . ALA A 1 98 ? -13.992 -1.252 4.704 1.00 96.12 98 ALA A CA 1
ATOM 815 C C . ALA A 1 98 ? -12.723 -0.575 4.160 1.00 96.12 98 ALA A C 1
ATOM 817 O O . ALA A 1 98 ? -12.255 -0.917 3.080 1.00 96.12 98 ALA A O 1
ATOM 818 N N . CYS A 1 99 ? -12.115 0.341 4.920 1.00 97.88 99 CYS A N 1
ATOM 819 C CA . CYS A 1 99 ? -10.835 0.940 4.551 1.00 97.88 99 CYS A CA 1
ATOM 820 C C . CYS A 1 99 ? -9.686 -0.083 4.508 1.00 97.88 99 CYS A C 1
ATOM 822 O O . CYS A 1 99 ? -8.863 -0.036 3.596 1.00 97.88 99 CYS A O 1
ATOM 824 N N . PHE A 1 100 ? -9.606 -0.998 5.477 1.00 98.25 100 PHE A N 1
ATOM 825 C CA . PHE A 1 100 ? -8.564 -2.028 5.484 1.00 98.25 100 PHE A CA 1
ATOM 826 C C . PHE A 1 100 ? -8.766 -3.072 4.383 1.00 98.25 100 PHE A C 1
ATOM 828 O O . PHE A 1 100 ? -7.793 -3.476 3.749 1.00 98.25 100 PHE A O 1
ATOM 835 N N . ASP A 1 101 ? -10.012 -3.469 4.135 1.00 97.12 101 ASP A N 1
ATOM 836 C CA . ASP A 1 101 ? -10.374 -4.375 3.045 1.00 97.12 101 ASP A CA 1
ATOM 837 C C . ASP A 1 101 ? -10.020 -3.757 1.686 1.00 97.12 101 ASP A C 1
ATOM 839 O O . ASP A 1 101 ? -9.326 -4.375 0.883 1.00 97.12 101 ASP A O 1
ATOM 843 N N . LEU A 1 102 ? -10.343 -2.474 1.485 1.00 98.06 102 LEU A N 1
ATOM 844 C CA . LEU A 1 102 ? -9.976 -1.733 0.278 1.00 98.06 102 LEU A CA 1
ATOM 845 C C . LEU A 1 102 ? -8.454 -1.605 0.097 1.00 98.06 102 LEU A C 1
ATOM 847 O O . LEU A 1 102 ? -7.958 -1.701 -1.024 1.00 98.06 102 LEU A O 1
ATOM 851 N N . ALA A 1 103 ? -7.688 -1.413 1.176 1.00 98.62 103 ALA A N 1
ATOM 852 C CA . ALA A 1 103 ? -6.226 -1.405 1.094 1.00 98.62 103 ALA A CA 1
ATOM 853 C C . ALA A 1 103 ? -5.680 -2.765 0.613 1.00 98.62 103 ALA A C 1
ATOM 855 O O . ALA A 1 103 ? -4.801 -2.814 -0.246 1.00 98.62 103 ALA A O 1
ATOM 856 N N . ILE A 1 104 ? -6.239 -3.874 1.106 1.00 98.25 104 ILE A N 1
ATOM 857 C CA . ILE A 1 104 ? -5.892 -5.232 0.655 1.00 98.25 104 ILE A CA 1
ATOM 858 C C . ILE A 1 104 ? -6.320 -5.458 -0.803 1.00 98.25 104 ILE A C 1
ATOM 860 O O . ILE A 1 104 ? -5.573 -6.057 -1.579 1.00 98.25 104 ILE A O 1
ATOM 864 N N . GLU A 1 105 ? -7.487 -4.958 -1.211 1.00 97.69 105 GLU A N 1
ATOM 865 C CA . GLU A 1 105 ? -7.936 -5.020 -2.603 1.00 97.69 105 GLU A CA 1
ATOM 866 C C . GLU A 1 105 ? -6.980 -4.253 -3.529 1.00 97.69 105 GLU A C 1
ATOM 868 O O . GLU A 1 105 ? -6.567 -4.771 -4.572 1.00 97.69 105 GLU A O 1
ATOM 873 N N . HIS A 1 106 ? -6.552 -3.052 -3.131 1.00 98.56 106 HIS A N 1
ATOM 874 C CA . HIS A 1 106 ? -5.568 -2.269 -3.873 1.00 98.56 106 HIS A CA 1
ATOM 875 C C . HIS A 1 106 ? -4.222 -2.989 -4.005 1.00 98.56 106 HIS A C 1
ATOM 877 O O . HIS A 1 106 ? -3.656 -2.980 -5.100 1.00 98.56 106 HIS A O 1
ATOM 883 N N . HIS A 1 107 ? -3.746 -3.683 -2.966 1.00 98.56 107 HIS A N 1
ATOM 884 C CA . HIS A 1 107 ? -2.562 -4.549 -3.058 1.00 98.56 107 HIS A CA 1
ATOM 885 C C . HIS A 1 107 ? -2.721 -5.647 -4.118 1.00 98.56 107 HIS A C 1
ATOM 887 O O . HIS A 1 107 ? -1.828 -5.862 -4.945 1.00 98.56 107 HIS A O 1
ATOM 893 N N . GLY A 1 108 ? -3.883 -6.307 -4.148 1.00 96.00 108 GLY A N 1
ATOM 894 C CA . GLY A 1 108 ? -4.226 -7.284 -5.183 1.00 96.00 108 GLY A CA 1
ATOM 895 C C . GLY A 1 108 ? -4.221 -6.670 -6.588 1.00 96.00 108 GLY A C 1
ATOM 896 O O . GLY A 1 108 ? -3.632 -7.235 -7.515 1.00 96.00 108 GLY A O 1
ATOM 897 N N . GLY A 1 109 ? -4.799 -5.475 -6.736 1.00 96.12 109 GLY A N 1
ATOM 898 C CA . GLY A 1 109 ? -4.772 -4.694 -7.974 1.00 96.12 109 GLY A CA 1
ATOM 899 C C . GLY A 1 109 ? -3.352 -4.335 -8.419 1.00 96.12 109 GLY A C 1
ATOM 900 O O . GLY A 1 109 ? -3.009 -4.510 -9.588 1.00 96.12 109 GLY A O 1
ATOM 901 N N . ILE A 1 110 ? -2.490 -3.917 -7.491 1.00 98.19 110 ILE A N 1
ATOM 902 C CA . ILE A 1 110 ? -1.066 -3.641 -7.732 1.00 98.19 110 ILE A CA 1
ATOM 903 C C . ILE A 1 110 ? -0.352 -4.890 -8.257 1.00 98.19 110 ILE A C 1
ATOM 905 O O . ILE A 1 110 ? 0.369 -4.807 -9.253 1.00 98.19 110 ILE A O 1
ATOM 909 N N . CYS A 1 111 ? -0.593 -6.060 -7.657 1.00 94.81 111 CYS A N 1
ATOM 910 C CA . CYS A 1 111 ? -0.024 -7.323 -8.131 1.00 94.81 111 CYS A CA 1
ATOM 911 C C . CYS A 1 111 ? -0.485 -7.662 -9.559 1.00 94.81 111 CYS A C 1
ATOM 913 O O . CYS A 1 111 ? 0.326 -8.062 -10.399 1.00 94.81 111 CYS A O 1
ATOM 915 N N . LEU A 1 112 ? -1.775 -7.486 -9.858 1.00 90.69 112 LEU A N 1
ATOM 916 C CA . LEU A 1 112 ? -2.341 -7.755 -11.183 1.00 90.69 112 LEU A CA 1
ATOM 917 C C . LEU A 1 112 ? -1.773 -6.813 -12.256 1.00 90.69 112 LEU A C 1
ATOM 919 O O . LEU A 1 112 ? -1.393 -7.253 -13.344 1.00 90.69 112 LEU A O 1
ATOM 923 N N . LEU A 1 113 ? -1.669 -5.523 -11.936 1.00 94.44 113 LEU A N 1
ATOM 924 C CA . LEU A 1 113 ? -1.098 -4.515 -12.826 1.00 94.44 113 LEU A CA 1
ATOM 925 C C . LEU A 1 113 ? 0.389 -4.765 -13.067 1.00 94.44 113 LEU A C 1
ATOM 927 O O . LEU A 1 113 ? 0.827 -4.705 -14.211 1.00 94.44 113 LEU A O 1
ATOM 931 N N . CYS A 1 114 ? 1.145 -5.123 -12.027 1.00 92.06 114 CYS A N 1
ATOM 932 C CA . CYS A 1 114 ? 2.547 -5.506 -12.167 1.00 92.06 114 CYS A CA 1
ATOM 933 C C . CYS A 1 114 ? 2.716 -6.764 -13.033 1.00 92.06 114 CYS A C 1
ATOM 935 O O . CYS A 1 114 ? 3.634 -6.817 -13.844 1.00 92.06 114 CYS A O 1
ATOM 937 N N . THR A 1 115 ? 1.821 -7.752 -12.906 1.00 86.44 115 THR A N 1
ATOM 938 C CA . THR A 1 115 ? 1.817 -8.962 -13.757 1.00 86.44 115 THR A CA 1
ATOM 939 C C . THR A 1 115 ? 1.615 -8.618 -15.233 1.00 86.44 115 THR A C 1
ATOM 941 O O . THR A 1 115 ? 2.128 -9.309 -16.106 1.00 86.44 115 THR A O 1
ATOM 944 N N . SER A 1 116 ? 0.878 -7.540 -15.504 1.00 85.31 116 SER A N 1
ATOM 945 C CA . SER A 1 116 ? 0.589 -7.045 -16.854 1.00 85.31 116 SER A CA 1
ATOM 946 C C . SER A 1 116 ? 1.560 -5.946 -17.309 1.00 85.31 116 SER A C 1
ATOM 948 O O . SER A 1 116 ? 1.314 -5.311 -18.330 1.00 85.31 116 SER A O 1
ATOM 950 N N . GLU A 1 117 ? 2.613 -5.671 -16.528 1.00 87.00 117 GLU A N 1
ATOM 951 C CA . GLU A 1 117 ? 3.596 -4.600 -16.762 1.00 87.00 117 GLU A CA 1
ATOM 952 C C . GLU A 1 117 ? 2.973 -3.189 -16.888 1.00 87.00 117 GLU A C 1
ATOM 954 O O . GLU A 1 117 ? 3.542 -2.259 -17.463 1.00 87.00 117 GLU A O 1
ATOM 959 N N . LEU A 1 118 ? 1.794 -2.987 -16.288 1.00 87.31 118 LEU A N 1
ATOM 960 C CA . LEU A 1 118 ? 1.066 -1.717 -16.257 1.00 87.31 118 LEU A CA 1
ATOM 961 C C . LEU A 1 118 ? 1.486 -0.876 -15.044 1.00 87.31 118 LEU A C 1
ATOM 963 O O . LEU A 1 118 ? 0.695 -0.585 -14.143 1.00 87.31 118 LEU A O 1
ATOM 967 N N . TYR A 1 119 ? 2.751 -0.459 -15.028 1.00 88.38 119 TYR A N 1
ATOM 968 C CA . TYR A 1 119 ? 3.349 0.208 -13.869 1.00 88.38 119 TYR A CA 1
ATOM 969 C C . TYR A 1 119 ? 2.760 1.596 -13.577 1.00 88.38 119 TYR A C 1
ATOM 971 O O . TYR A 1 119 ? 2.622 1.961 -12.418 1.00 88.38 119 TYR A O 1
ATOM 979 N N . GLY A 1 120 ? 2.348 2.371 -14.585 1.00 90.00 120 GLY A N 1
ATOM 980 C CA . GLY A 1 120 ? 1.737 3.691 -14.354 1.00 90.00 120 GLY A CA 1
ATOM 981 C C . GLY A 1 120 ? 0.508 3.634 -13.435 1.00 90.00 120 GLY A C 1
ATOM 982 O O . GLY A 1 120 ? 0.531 4.242 -12.363 1.00 90.00 120 GLY A O 1
ATOM 983 N N . PRO A 1 121 ? -0.534 2.867 -13.803 1.00 93.00 121 PRO A N 1
ATOM 984 C CA . PRO A 1 121 ? -1.671 2.604 -12.924 1.00 93.00 121 PRO A CA 1
ATOM 985 C C . PRO A 1 121 ? -1.280 1.947 -11.591 1.00 93.00 121 PRO A C 1
ATOM 987 O O . PRO A 1 121 ? -1.844 2.298 -10.559 1.00 93.00 121 PRO A O 1
ATOM 990 N N . MET A 1 122 ? -0.284 1.050 -11.583 1.00 95.25 122 MET A N 1
ATOM 991 C CA . MET A 1 122 ? 0.224 0.428 -10.351 1.00 95.25 122 MET A CA 1
ATOM 992 C C . MET A 1 122 ? 0.727 1.482 -9.349 1.00 95.25 122 MET A C 1
ATOM 994 O O . MET A 1 122 ? 0.360 1.443 -8.178 1.00 95.25 122 MET A O 1
ATOM 998 N N . TYR A 1 123 ? 1.520 2.462 -9.798 1.00 93.31 123 TYR A N 1
ATOM 999 C CA . TYR A 1 123 ? 2.002 3.548 -8.937 1.00 93.31 123 TYR A CA 1
ATOM 1000 C C . TYR A 1 123 ? 0.891 4.490 -8.472 1.00 93.31 123 TYR A C 1
ATOM 1002 O O . TYR A 1 123 ? 0.982 5.032 -7.371 1.00 93.31 123 TYR A O 1
ATOM 1010 N N . ALA A 1 124 ? -0.148 4.699 -9.285 1.00 95.50 124 ALA A N 1
ATOM 1011 C CA . ALA A 1 124 ? -1.308 5.479 -8.866 1.00 95.50 124 ALA A CA 1
ATOM 1012 C C . ALA A 1 124 ? -2.058 4.788 -7.709 1.00 95.50 124 ALA A C 1
ATOM 1014 O O . ALA A 1 124 ? -2.474 5.461 -6.765 1.00 95.50 124 ALA A O 1
ATOM 1015 N N . LEU A 1 125 ? -2.159 3.451 -7.731 1.00 97.88 125 LEU A N 1
ATOM 1016 C CA . LEU A 1 125 ? -2.814 2.688 -6.665 1.00 97.88 125 LEU A CA 1
ATOM 1017 C C . LEU A 1 125 ? -2.094 2.765 -5.312 1.00 97.88 125 LEU A C 1
ATOM 1019 O O . LEU A 1 125 ? -2.769 2.797 -4.288 1.00 97.88 125 LEU A O 1
ATOM 1023 N N . LEU A 1 126 ? -0.760 2.882 -5.280 1.00 96.38 126 LEU A N 1
ATOM 1024 C CA . LEU A 1 126 ? -0.003 2.993 -4.018 1.00 96.38 126 LEU A CA 1
ATOM 1025 C C . LEU A 1 126 ? -0.493 4.136 -3.127 1.00 96.38 126 LEU A C 1
ATOM 1027 O O . LEU A 1 126 ? -0.476 4.034 -1.900 1.00 96.38 126 LEU A O 1
ATOM 1031 N N . ARG A 1 127 ? -0.910 5.251 -3.739 1.00 96.31 127 ARG A N 1
ATOM 1032 C CA . ARG A 1 127 ? -1.420 6.392 -2.984 1.00 96.31 127 ARG A CA 1
ATOM 1033 C C . ARG A 1 127 ? -2.724 6.041 -2.284 1.00 96.31 127 ARG A C 1
ATOM 1035 O O . ARG A 1 127 ? -2.841 6.285 -1.087 1.00 96.31 127 ARG A O 1
ATOM 1042 N N . VAL A 1 128 ? -3.691 5.521 -3.036 1.00 97.88 128 VAL A N 1
ATOM 1043 C CA . VAL A 1 128 ? -5.029 5.232 -2.506 1.00 97.88 128 VAL A CA 1
ATOM 1044 C C . VAL A 1 128 ? -5.004 4.042 -1.550 1.00 97.88 128 VAL A C 1
ATOM 1046 O O . VAL A 1 128 ? -5.739 4.048 -0.571 1.00 97.88 128 VAL A O 1
ATOM 1049 N N . GLU A 1 129 ? -4.080 3.096 -1.731 1.00 98.69 129 GLU A N 1
ATOM 1050 C CA . GLU A 1 129 ? -3.771 2.054 -0.746 1.00 98.69 129 GLU A CA 1
ATOM 1051 C C . GLU A 1 129 ? -3.279 2.652 0.582 1.00 98.69 129 GLU A C 1
ATOM 1053 O O . GLU A 1 129 ? -3.795 2.318 1.651 1.00 98.69 129 GLU A O 1
ATOM 1058 N N . PHE A 1 130 ? -2.325 3.590 0.532 1.00 98.38 130 PHE A N 1
ATOM 1059 C CA . PHE A 1 130 ? -1.823 4.257 1.733 1.00 98.38 130 PHE A CA 1
ATOM 1060 C C . PHE A 1 130 ? -2.892 5.129 2.408 1.00 98.38 130 PHE A C 1
ATOM 1062 O O . PHE A 1 130 ? -3.020 5.124 3.635 1.00 98.38 130 PHE A O 1
ATOM 1069 N N . GLU A 1 131 ? -3.677 5.868 1.620 1.00 98.25 131 GLU A N 1
ATOM 1070 C CA . GLU A 1 131 ? -4.797 6.667 2.119 1.00 98.25 131 GLU A CA 1
ATOM 1071 C C . GLU A 1 131 ? -5.859 5.780 2.785 1.00 98.25 131 GLU A C 1
ATOM 1073 O O . GLU A 1 131 ? -6.309 6.114 3.883 1.00 98.25 131 GLU A O 1
ATOM 1078 N N . ALA A 1 132 ? -6.204 4.636 2.184 1.00 98.56 132 ALA A N 1
ATOM 1079 C CA . ALA A 1 132 ? -7.135 3.663 2.749 1.00 98.56 132 ALA A CA 1
ATOM 1080 C C . ALA A 1 132 ? -6.622 3.110 4.089 1.00 98.56 132 ALA A C 1
ATOM 1082 O O . ALA A 1 132 ? -7.329 3.195 5.093 1.00 98.56 132 ALA A O 1
ATOM 1083 N N . LEU A 1 133 ? -5.361 2.664 4.160 1.00 98.62 133 LEU A N 1
ATOM 1084 C CA . LEU A 1 133 ? -4.746 2.216 5.415 1.00 98.62 133 LEU A CA 1
ATOM 1085 C C . LEU A 1 133 ? -4.789 3.306 6.497 1.00 98.62 133 LEU A C 1
ATOM 1087 O O . LEU A 1 133 ? -5.228 3.056 7.621 1.00 98.62 133 LEU A O 1
ATOM 1091 N N . GLY A 1 134 ? -4.332 4.520 6.174 1.00 98.06 134 GLY A N 1
ATOM 1092 C CA . GLY A 1 134 ? -4.258 5.622 7.134 1.00 98.06 134 GLY A CA 1
ATOM 1093 C C . GLY A 1 134 ? -5.631 6.044 7.659 1.00 98.06 134 GLY A C 1
ATOM 1094 O O . GLY A 1 134 ? -5.789 6.280 8.859 1.00 98.06 134 GLY A O 1
ATOM 1095 N N . ARG A 1 135 ? -6.643 6.086 6.784 1.00 98.00 135 ARG A N 1
ATOM 1096 C CA . ARG A 1 135 ? -8.032 6.380 7.163 1.00 98.00 135 ARG A CA 1
ATOM 1097 C C . ARG A 1 135 ? -8.631 5.264 8.010 1.00 98.00 135 ARG A C 1
ATOM 1099 O O . ARG A 1 135 ? -9.256 5.575 9.018 1.00 98.00 135 ARG A O 1
ATOM 1106 N N . GLY A 1 136 ? -8.370 3.999 7.679 1.00 97.75 136 GLY A N 1
ATOM 1107 C CA . GLY A 1 136 ? -8.791 2.857 8.492 1.00 97.75 136 GLY A CA 1
ATOM 1108 C C . GLY A 1 136 ? -8.207 2.903 9.905 1.00 97.75 136 GLY A C 1
ATOM 1109 O O . GLY A 1 136 ? -8.936 2.748 10.885 1.00 97.75 136 GLY A O 1
ATOM 1110 N N . LEU A 1 137 ? -6.910 3.204 10.036 1.00 97.69 137 LEU A N 1
ATOM 1111 C CA . LEU A 1 137 ? -6.255 3.363 11.340 1.00 97.69 137 LEU A CA 1
ATOM 1112 C C . LEU A 1 137 ? -6.873 4.506 12.152 1.00 97.69 137 LEU A C 1
ATOM 1114 O O . LEU A 1 137 ? -7.155 4.339 13.339 1.00 97.69 137 LEU A O 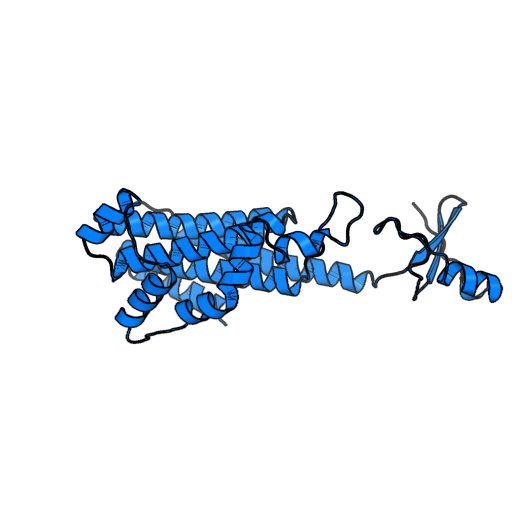1
ATOM 1118 N N . TRP A 1 138 ? -7.108 5.657 11.521 1.00 97.81 138 TRP A N 1
ATOM 1119 C CA . TRP A 1 138 ? -7.716 6.803 12.191 1.00 97.81 138 TRP A CA 1
ATOM 1120 C C . TRP A 1 138 ? -9.164 6.524 12.610 1.00 97.81 138 TRP A C 1
ATOM 1122 O O . TRP A 1 138 ? -9.514 6.761 13.767 1.00 97.81 138 TRP A O 1
ATOM 1132 N N . LEU A 1 139 ? -9.980 5.953 11.719 1.00 96.62 139 LEU A N 1
ATOM 1133 C CA . LEU A 1 139 ? -11.354 5.552 12.020 1.00 96.62 139 LEU A CA 1
ATOM 1134 C C . LEU A 1 139 ? -11.399 4.528 13.152 1.00 96.62 139 LEU A C 1
ATOM 1136 O O . LEU A 1 139 ? -12.262 4.627 14.010 1.00 96.62 139 LEU A O 1
ATOM 1140 N N . SER A 1 140 ? -10.469 3.574 13.205 1.00 95.25 140 SER A N 1
ATOM 1141 C CA . SER A 1 140 ? -10.460 2.548 14.252 1.00 95.25 140 SER A CA 1
ATOM 1142 C C . SER A 1 140 ? -10.041 3.103 15.618 1.00 95.25 140 SER A C 1
ATOM 1144 O O . SER A 1 140 ? -10.665 2.785 16.631 1.00 95.25 140 SER A O 1
ATOM 1146 N N . HIS A 1 141 ? -9.001 3.941 15.660 1.00 94.06 141 HIS A N 1
ATOM 1147 C CA . HIS A 1 141 ? -8.275 4.230 16.907 1.00 94.06 141 HIS A CA 1
ATOM 1148 C C . HIS A 1 141 ? -8.384 5.670 17.406 1.00 94.0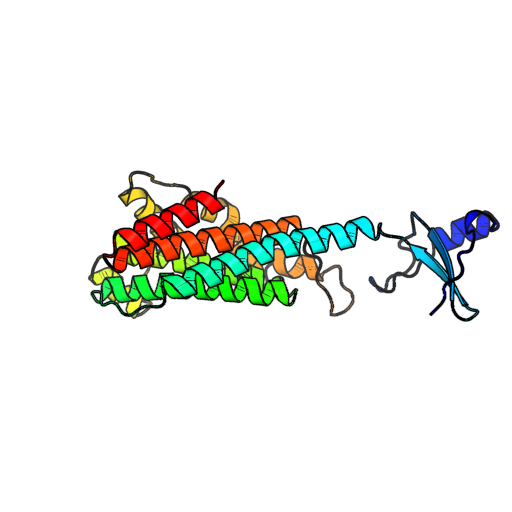6 141 HIS A C 1
ATOM 1150 O O . HIS A 1 141 ? -8.072 5.930 18.563 1.00 94.06 141 HIS A O 1
ATOM 1156 N N . VAL A 1 142 ? -8.818 6.612 16.566 1.00 95.88 142 VAL A N 1
ATOM 1157 C CA . VAL A 1 142 ? -8.781 8.052 16.882 1.00 95.88 142 VAL A CA 1
ATOM 1158 C C . VAL A 1 142 ? -10.153 8.706 16.778 1.00 95.88 142 VAL A C 1
ATOM 1160 O O . VAL A 1 142 ? -10.525 9.470 17.666 1.00 95.88 142 VAL A O 1
ATOM 1163 N N . ALA A 1 143 ? -10.881 8.448 15.690 1.00 95.31 143 ALA A N 1
ATOM 1164 C CA . ALA A 1 143 ? -12.084 9.194 15.331 1.00 95.31 143 ALA A CA 1
ATOM 1165 C C . ALA A 1 143 ? -13.138 9.165 16.445 1.00 95.31 143 ALA A C 1
ATOM 1167 O O . ALA A 1 143 ? -13.366 8.126 17.066 1.00 95.31 143 ALA A O 1
ATOM 1168 N N . LYS A 1 144 ? -13.819 10.282 16.690 1.00 93.94 144 LYS A N 1
ATOM 1169 C CA . LYS A 1 144 ? -15.042 10.287 17.505 1.00 93.94 144 LYS A CA 1
ATOM 1170 C C . LYS A 1 144 ? -16.250 9.975 16.625 1.00 93.94 144 LYS A C 1
ATOM 1172 O O . LYS A 1 144 ? -16.151 10.055 15.403 1.00 93.94 144 LYS A O 1
ATOM 1177 N N . ASP A 1 145 ? -17.390 9.672 17.237 1.00 92.44 145 ASP A N 1
ATOM 1178 C CA . ASP A 1 145 ? -18.624 9.379 16.494 1.00 92.44 145 ASP A CA 1
ATOM 1179 C C . ASP A 1 145 ? -19.026 10.544 15.573 1.00 92.44 145 ASP A C 1
ATOM 1181 O O . ASP A 1 145 ? -19.319 10.330 14.402 1.00 92.44 145 ASP A O 1
ATOM 1185 N N . GLU A 1 146 ? -18.904 11.787 16.052 1.00 93.56 146 GLU A N 1
ATOM 1186 C CA . GLU A 1 146 ? -19.151 12.998 15.253 1.00 93.56 146 GLU A CA 1
ATOM 1187 C C . GLU A 1 146 ? -18.203 13.130 14.047 1.00 93.56 146 GLU A C 1
ATOM 1189 O O . GLU A 1 146 ? -18.587 13.648 12.998 1.00 93.56 146 GLU A O 1
ATOM 1194 N N . ASP A 1 147 ? -16.952 12.680 14.184 1.00 94.19 147 ASP A N 1
ATOM 1195 C CA . ASP A 1 147 ? -15.981 12.722 13.091 1.00 94.19 147 ASP A CA 1
ATOM 1196 C C . ASP A 1 147 ? -16.258 11.610 12.069 1.00 94.19 147 ASP A C 1
ATOM 1198 O O . ASP A 1 147 ? -16.092 11.821 10.868 1.00 94.19 147 ASP A O 1
ATOM 1202 N N . ALA A 1 148 ? -16.722 10.443 12.530 1.00 92.19 148 ALA A N 1
ATOM 1203 C CA . ALA A 1 148 ? -17.178 9.359 11.665 1.00 92.19 148 ALA A CA 1
ATOM 1204 C C . ALA A 1 148 ? -18.445 9.755 10.885 1.00 92.19 148 ALA A C 1
ATOM 1206 O O . ALA A 1 148 ? -18.516 9.501 9.686 1.00 92.19 148 ALA A O 1
ATOM 1207 N N . ASP A 1 149 ? -19.396 10.452 11.519 1.00 94.00 149 ASP A N 1
ATOM 1208 C CA . ASP A 1 149 ? -20.584 11.002 10.847 1.00 94.00 149 ASP A CA 1
ATOM 1209 C C . ASP A 1 149 ? -20.204 11.970 9.713 1.00 94.00 149 ASP A C 1
ATOM 1211 O O . ASP A 1 149 ? -20.810 11.945 8.642 1.00 94.00 149 ASP A O 1
ATOM 1215 N N . LYS A 1 150 ? -19.198 12.829 9.935 1.00 95.44 150 LYS A N 1
ATOM 1216 C CA . LYS A 1 150 ? -18.672 13.729 8.894 1.00 95.44 150 LYS A CA 1
ATOM 1217 C C . LYS A 1 150 ? -17.946 12.962 7.798 1.00 95.44 150 LYS A C 1
ATOM 1219 O O . LYS A 1 150 ? -18.081 13.304 6.629 1.00 95.44 150 LYS A O 1
ATOM 1224 N N . TYR A 1 151 ? -17.182 11.932 8.162 1.00 93.94 151 TYR A N 1
ATOM 1225 C CA . TYR A 1 151 ? -16.480 11.084 7.201 1.00 93.94 151 TYR A CA 1
ATOM 1226 C C . TYR A 1 151 ? -17.461 10.386 6.248 1.00 93.94 151 TYR A C 1
ATOM 1228 O O . TYR A 1 151 ? -17.239 10.401 5.045 1.00 93.94 151 TYR A O 1
ATOM 1236 N N . GLU A 1 152 ? -18.572 9.839 6.755 1.00 92.56 152 GLU A N 1
ATOM 1237 C CA . GLU A 1 152 ? -19.614 9.182 5.940 1.00 92.56 152 GLU A CA 1
ATOM 1238 C C . GLU A 1 152 ? -20.284 10.113 4.917 1.00 92.56 152 GLU A C 1
ATOM 1240 O O . GLU A 1 152 ? -20.855 9.640 3.937 1.00 92.56 152 GLU A O 1
ATOM 1245 N N . LYS A 1 153 ? -20.230 11.427 5.148 1.00 95.06 153 LYS A N 1
ATOM 1246 C CA . LYS A 1 153 ? -20.834 12.456 4.291 1.00 95.06 153 LYS A CA 1
ATOM 1247 C C . LYS A 1 153 ? -19.818 13.189 3.416 1.00 95.06 153 LYS A C 1
ATOM 1249 O O . LYS A 1 153 ? -20.190 14.159 2.764 1.00 95.06 153 LYS A O 1
ATOM 1254 N N . ASP A 1 154 ? -18.550 12.776 3.441 1.00 94.25 154 ASP A N 1
ATOM 1255 C CA . ASP A 1 154 ? -17.433 13.502 2.822 1.00 94.25 154 ASP A CA 1
ATOM 1256 C C . ASP A 1 154 ? -17.280 14.959 3.326 1.00 94.25 154 ASP A C 1
ATOM 1258 O O . ASP A 1 154 ? -16.749 15.830 2.641 1.00 94.25 154 ASP A O 1
ATOM 1262 N N . GLU A 1 155 ? -17.707 15.230 4.563 1.00 96.50 155 GLU A N 1
ATOM 1263 C CA . GLU A 1 155 ? -17.659 16.548 5.222 1.00 96.50 155 GLU A CA 1
ATOM 1264 C C . GLU A 1 155 ? -16.477 16.683 6.202 1.00 96.50 155 GLU A C 1
ATOM 1266 O O . GLU A 1 155 ? -16.325 17.700 6.885 1.00 96.50 155 GLU A O 1
ATOM 1271 N N . LEU A 1 156 ? -15.640 15.647 6.329 1.00 94.81 156 LEU A N 1
ATOM 1272 C CA . LEU A 1 156 ? -14.498 15.665 7.240 1.00 94.81 156 LEU A CA 1
ATOM 1273 C C . LEU A 1 156 ? -13.384 16.587 6.720 1.00 94.81 156 LEU A C 1
ATOM 1275 O O . LEU A 1 156 ? -12.601 16.209 5.849 1.00 94.81 156 LEU A O 1
ATOM 1279 N N . ASP A 1 157 ? -13.244 17.756 7.341 1.00 94.62 157 ASP A N 1
ATOM 1280 C CA . ASP A 1 157 ? -12.174 18.717 7.050 1.00 94.62 157 ASP A CA 1
ATOM 1281 C C . ASP A 1 157 ? -10.930 18.479 7.926 1.00 94.62 157 ASP A C 1
ATOM 1283 O O . ASP A 1 157 ? -10.587 19.254 8.821 1.00 94.62 157 ASP A O 1
ATOM 1287 N N . ILE A 1 158 ? -10.266 17.337 7.715 1.00 94.88 158 ILE A N 1
ATOM 1288 C CA . ILE A 1 158 ? -8.968 17.030 8.331 1.00 94.88 158 ILE A CA 1
ATOM 1289 C C . ILE A 1 158 ? -8.005 16.543 7.250 1.00 94.88 158 ILE A C 1
ATOM 1291 O O . ILE A 1 158 ? -8.247 15.553 6.559 1.00 94.88 158 ILE A O 1
ATOM 1295 N N . GLY A 1 159 ? -6.861 17.218 7.128 1.00 95.62 159 GLY A N 1
ATOM 1296 C CA . GLY A 1 159 ? -5.817 16.826 6.185 1.00 95.62 159 GLY A CA 1
ATOM 1297 C C . GLY A 1 159 ? -5.213 15.455 6.513 1.00 95.62 159 GLY A C 1
ATOM 1298 O O . GLY A 1 159 ? -4.945 15.140 7.671 1.00 95.62 159 GLY A O 1
ATOM 1299 N N . PHE A 1 160 ? -4.905 14.663 5.482 1.00 96.62 160 PHE A N 1
ATOM 1300 C CA . PHE A 1 160 ? -4.377 13.300 5.644 1.00 96.62 160 PHE A CA 1
ATOM 1301 C C . PHE A 1 160 ? -3.117 13.217 6.525 1.00 96.62 160 PHE A C 1
ATOM 1303 O O . PHE A 1 160 ? -3.005 12.330 7.362 1.00 96.62 160 PHE A O 1
ATOM 1310 N N . GLY A 1 161 ? -2.193 14.178 6.412 1.00 97.06 161 GLY A N 1
ATOM 1311 C CA . GLY A 1 161 ? -1.010 14.224 7.285 1.00 97.06 161 GLY A CA 1
ATOM 1312 C C . GLY A 1 161 ? -1.356 14.417 8.768 1.00 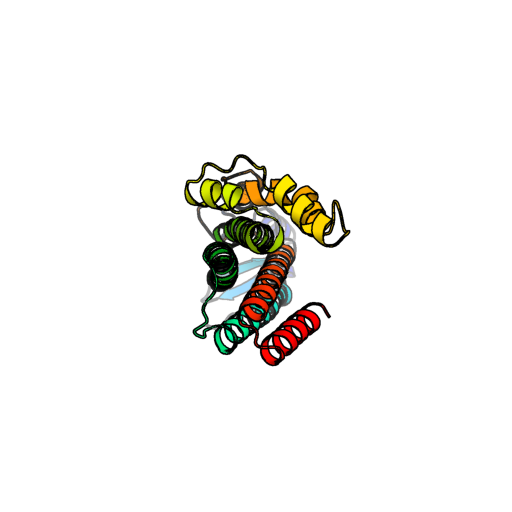97.06 161 GLY A C 1
ATOM 1313 O O . GLY A 1 161 ? -0.724 13.812 9.628 1.00 97.06 161 GLY A O 1
ATOM 1314 N N . THR A 1 162 ? -2.389 15.210 9.064 1.00 97.38 162 THR A N 1
ATOM 1315 C CA . THR A 1 162 ? -2.897 15.394 10.428 1.00 97.38 162 THR A CA 1
ATOM 1316 C C . THR A 1 162 ? -3.527 14.105 10.948 1.00 97.38 162 THR A C 1
ATOM 1318 O O . THR A 1 162 ? -3.250 13.725 12.082 1.00 97.38 162 THR A O 1
ATOM 1321 N N . LEU A 1 163 ? -4.305 13.395 10.117 1.00 97.19 163 LEU A N 1
ATOM 1322 C CA . LEU A 1 163 ? -4.877 12.088 10.472 1.00 97.19 163 LEU A CA 1
ATOM 1323 C C . LEU A 1 163 ? -3.784 11.098 10.895 1.00 97.19 163 LEU A C 1
ATOM 1325 O O . LEU A 1 163 ? -3.886 10.502 11.966 1.00 97.19 163 LEU A O 1
ATOM 1329 N N . LEU A 1 164 ? -2.718 10.972 10.097 1.00 98.12 164 LEU A N 1
ATOM 1330 C CA . LEU A 1 164 ? -1.594 10.082 10.404 1.00 98.12 164 LEU A CA 1
ATOM 1331 C C . LEU A 1 164 ? -0.905 10.457 11.720 1.00 98.12 164 LEU A C 1
ATOM 1333 O O . LEU A 1 164 ? -0.705 9.594 12.570 1.00 98.12 164 LEU A O 1
ATOM 1337 N N . ASN A 1 165 ? -0.605 11.739 11.932 1.00 98.00 165 ASN A N 1
ATOM 1338 C CA . ASN A 1 165 ? 0.041 12.166 13.170 1.00 98.00 165 ASN A CA 1
ATOM 1339 C C . ASN A 1 165 ? -0.842 11.915 14.405 1.00 98.00 165 ASN A C 1
ATOM 1341 O O . ASN A 1 165 ? -0.325 11.562 15.464 1.00 98.00 165 ASN A O 1
ATOM 1345 N N . LEU A 1 166 ? -2.168 12.060 14.289 1.00 98.00 166 LEU A N 1
ATOM 1346 C CA . LEU A 1 166 ? -3.094 11.726 15.375 1.00 98.00 166 LEU A CA 1
ATOM 1347 C C . LEU A 1 166 ? -3.075 10.226 15.697 1.00 98.00 166 LEU A C 1
ATOM 1349 O O . LEU A 1 166 ? -3.036 9.872 16.874 1.00 98.00 166 LEU A O 1
ATOM 1353 N N . VAL A 1 167 ? -3.059 9.360 14.676 1.00 97.69 167 VAL A N 1
ATOM 1354 C CA . VAL A 1 167 ? -2.923 7.901 14.847 1.00 97.69 167 VAL A CA 1
ATOM 1355 C C . VAL A 1 167 ? -1.639 7.564 15.593 1.00 97.69 167 VAL A C 1
ATOM 1357 O O . VAL A 1 167 ? -1.666 6.841 16.583 1.00 97.69 167 VAL A O 1
ATOM 1360 N N . GLU A 1 168 ? -0.507 8.105 15.156 1.00 98.00 168 GLU A N 1
ATOM 1361 C CA . GLU A 1 168 ? 0.780 7.767 15.763 1.00 98.00 168 GLU A CA 1
ATOM 1362 C C . GLU A 1 168 ? 0.933 8.369 17.168 1.00 98.00 168 GLU A C 1
ATOM 1364 O O . GLU A 1 168 ? 1.545 7.765 18.049 1.00 98.00 168 GLU A O 1
ATOM 1369 N N . SER A 1 169 ? 0.302 9.517 17.425 1.00 97.50 169 SER A N 1
ATOM 1370 C CA . SER A 1 169 ? 0.249 10.114 18.764 1.00 97.50 169 SER A CA 1
ATOM 1371 C C . SER A 1 169 ? -0.516 9.240 19.766 1.00 97.50 169 SER A C 1
ATOM 1373 O O . SER A 1 169 ? -0.133 9.214 20.934 1.00 97.50 169 SER A O 1
ATOM 1375 N N . GLN A 1 170 ? -1.536 8.475 19.339 1.00 95.94 170 GLN A N 1
ATOM 1376 C CA . GLN A 1 170 ? -2.249 7.530 20.222 1.00 95.94 170 GLN A CA 1
ATOM 1377 C C . GLN A 1 170 ? -1.345 6.418 20.764 1.00 95.94 170 GLN A C 1
ATOM 1379 O O . GLN A 1 170 ? -1.584 5.907 21.854 1.00 95.94 170 GLN A O 1
ATOM 1384 N N . VAL A 1 171 ? -0.291 6.059 20.029 1.00 93.38 171 VAL A N 1
ATOM 1385 C CA . VAL A 1 171 ? 0.684 5.034 20.436 1.00 93.38 171 VAL A CA 1
ATOM 1386 C C . VAL A 1 171 ? 1.993 5.636 20.960 1.00 93.38 171 VAL A C 1
ATOM 1388 O O . VAL A 1 171 ? 2.989 4.931 21.095 1.00 93.38 171 VAL A O 1
ATOM 1391 N N . GLY A 1 172 ? 2.007 6.939 21.267 1.00 95.81 172 GLY A N 1
ATOM 1392 C CA . GLY A 1 172 ? 3.170 7.629 21.831 1.00 95.81 172 GLY A CA 1
ATOM 1393 C C . GLY A 1 172 ? 4.305 7.894 20.835 1.00 95.81 172 GLY A C 1
ATOM 1394 O O . GLY A 1 172 ? 5.441 8.098 21.256 1.00 95.81 172 GLY A O 1
ATOM 1395 N N . LEU A 1 173 ? 4.016 7.901 19.530 1.00 95.00 173 LEU A N 1
ATOM 1396 C CA . LEU A 1 173 ? 4.991 8.098 18.450 1.00 95.00 173 LEU A CA 1
ATOM 1397 C C . LEU A 1 173 ? 4.634 9.301 17.551 1.00 95.00 173 LEU A C 1
ATOM 1399 O O . LEU A 1 173 ? 4.492 9.128 16.344 1.00 95.00 173 LEU A O 1
ATOM 1403 N N . PRO A 1 174 ? 4.473 10.528 18.080 1.00 92.88 174 PRO A N 1
ATOM 1404 C CA . PRO A 1 174 ? 4.142 11.684 17.245 1.00 92.88 174 PRO A CA 1
ATOM 1405 C C . PRO A 1 174 ? 5.182 11.886 16.128 1.00 92.88 174 PRO A C 1
ATOM 1407 O O . PRO A 1 174 ? 6.386 11.807 16.373 1.00 92.88 174 PRO A O 1
ATOM 1410 N N . ASN A 1 175 ? 4.720 12.190 14.912 1.00 93.38 175 ASN A N 1
ATOM 1411 C CA . ASN A 1 175 ? 5.531 12.253 13.686 1.00 93.38 175 ASN A CA 1
ATOM 1412 C C . ASN A 1 175 ? 6.302 10.953 13.381 1.00 93.38 175 ASN A C 1
ATOM 1414 O O . ASN A 1 175 ? 7.465 10.986 12.971 1.00 93.38 175 ASN A O 1
ATOM 1418 N N . GLY A 1 176 ? 5.655 9.812 13.592 1.00 95.19 176 GLY A N 1
ATOM 1419 C CA . GLY A 1 176 ? 6.229 8.486 13.424 1.00 95.19 176 GLY A CA 1
ATOM 1420 C C . GLY A 1 176 ? 6.457 8.059 11.961 1.00 95.19 176 GLY A C 1
ATOM 1421 O O . GLY A 1 176 ? 6.571 8.890 11.045 1.00 95.19 176 GLY A O 1
ATOM 1422 N N . PRO A 1 177 ? 6.576 6.739 11.719 1.00 94.25 177 PRO A N 1
ATOM 1423 C CA . PRO A 1 177 ? 6.876 6.183 10.401 1.00 94.25 177 PRO A CA 1
ATOM 1424 C C . PRO A 1 177 ? 5.891 6.560 9.283 1.00 94.25 177 PRO A C 1
ATOM 1426 O O . PRO A 1 177 ? 6.336 6.857 8.176 1.00 94.25 177 PRO A O 1
ATOM 1429 N N . LEU A 1 178 ? 4.580 6.592 9.536 1.00 95.69 178 LEU A N 1
ATOM 1430 C CA . LEU A 1 178 ? 3.549 6.946 8.553 1.00 95.69 178 LEU A CA 1
ATOM 1431 C C . LEU A 1 178 ? 3.612 8.435 8.206 1.00 95.69 178 LEU A C 1
ATOM 1433 O O . LEU A 1 178 ? 3.588 8.794 7.025 1.00 95.69 178 LEU A O 1
ATOM 1437 N N . SER A 1 179 ? 3.757 9.308 9.207 1.00 96.94 179 SER A N 1
ATOM 1438 C CA . SER A 1 179 ? 3.942 10.746 8.969 1.00 96.94 179 SER A CA 1
ATOM 1439 C C . SER A 1 179 ? 5.230 11.024 8.189 1.00 96.94 179 SER A C 1
ATOM 1441 O O . SER A 1 179 ? 5.239 11.846 7.269 1.00 96.94 179 SER A O 1
ATOM 1443 N N . THR A 1 180 ? 6.305 10.295 8.501 1.00 93.62 180 THR A N 1
ATOM 1444 C CA . THR A 1 180 ? 7.592 10.371 7.792 1.00 93.62 180 THR A CA 1
ATOM 1445 C C . THR A 1 180 ? 7.488 9.864 6.355 1.00 93.62 180 THR A C 1
ATOM 1447 O O . THR A 1 180 ? 8.015 10.486 5.432 1.00 93.62 180 THR A O 1
ATOM 1450 N N . LEU A 1 181 ? 6.794 8.749 6.136 1.00 91.50 181 LEU A N 1
ATOM 1451 C CA . LEU A 1 181 ? 6.547 8.206 4.806 1.00 91.50 181 LEU A CA 1
ATOM 1452 C C . LEU A 1 181 ? 5.765 9.216 3.956 1.00 91.50 181 LEU A C 1
ATOM 1454 O O . LEU A 1 181 ? 6.168 9.521 2.833 1.00 91.50 181 LEU A O 1
ATOM 1458 N N . LYS A 1 182 ? 4.696 9.802 4.512 1.00 92.88 182 LYS A N 1
ATOM 1459 C CA . LYS A 1 182 ? 3.939 10.864 3.846 1.00 92.88 182 LYS A CA 1
ATOM 1460 C C . LYS A 1 182 ? 4.851 12.042 3.522 1.00 92.88 182 LYS A C 1
ATOM 1462 O O . LYS A 1 182 ? 4.880 12.476 2.377 1.00 92.88 182 LYS A O 1
ATOM 1467 N N . SER A 1 183 ? 5.593 12.586 4.484 1.00 88.94 183 SER A N 1
ATOM 1468 C CA . SER A 1 183 ? 6.403 13.791 4.244 1.00 88.94 183 SER A CA 1
ATOM 1469 C C . SER A 1 183 ? 7.437 13.595 3.130 1.00 88.94 183 SER A C 1
ATOM 1471 O O . SER A 1 183 ? 7.611 14.493 2.308 1.00 88.94 183 SER A O 1
ATOM 1473 N N . LYS A 1 184 ? 8.048 12.408 3.045 1.00 85.19 184 LYS A N 1
ATOM 1474 C CA . LYS A 1 184 ? 9.041 12.066 2.018 1.00 85.19 184 LYS A CA 1
ATOM 1475 C C . LYS A 1 184 ? 8.431 11.740 0.654 1.00 85.19 184 LYS A C 1
ATOM 1477 O O . LYS A 1 184 ? 8.999 12.133 -0.362 1.00 85.19 184 LYS A O 1
ATOM 1482 N N . HIS A 1 185 ? 7.298 11.036 0.612 1.00 85.75 185 HIS A N 1
ATOM 1483 C CA . HIS A 1 185 ? 6.790 10.429 -0.626 1.00 85.75 185 HIS A CA 1
ATOM 1484 C C . HIS A 1 185 ? 5.465 11.017 -1.142 1.00 85.75 185 HIS A C 1
ATOM 1486 O O . HIS A 1 185 ? 5.023 10.670 -2.234 1.00 85.75 185 HIS A O 1
ATOM 1492 N N . TRP A 1 186 ? 4.832 11.960 -0.436 1.00 90.38 186 TRP A N 1
ATOM 1493 C CA . TRP A 1 186 ? 3.529 12.493 -0.864 1.00 90.38 186 TRP A CA 1
ATOM 1494 C C . TRP A 1 186 ? 3.560 13.142 -2.248 1.00 90.38 186 TRP A C 1
ATOM 1496 O O . TRP A 1 186 ? 2.671 12.910 -3.061 1.00 90.38 186 TRP A O 1
ATOM 1506 N N . SER A 1 187 ? 4.601 13.926 -2.543 1.00 83.75 187 SER A N 1
ATOM 1507 C CA . SER A 1 187 ? 4.732 14.591 -3.845 1.00 83.75 187 SER A CA 1
ATOM 1508 C C . SER A 1 187 ? 4.838 13.582 -4.994 1.00 83.75 187 SER A C 1
ATOM 1510 O O . SER A 1 187 ? 4.170 13.739 -6.016 1.00 83.75 187 SER A O 1
ATOM 1512 N N . ILE A 1 188 ? 5.607 12.500 -4.811 1.00 83.25 188 ILE A N 1
ATOM 1513 C CA . ILE A 1 188 ? 5.753 11.458 -5.834 1.00 83.25 188 ILE A CA 1
ATOM 1514 C C . ILE A 1 188 ? 4.456 10.654 -6.010 1.00 83.25 188 ILE A C 1
ATOM 1516 O O . ILE A 1 188 ? 4.042 10.431 -7.146 1.00 83.25 188 ILE A O 1
ATOM 1520 N N . PHE A 1 189 ? 3.742 10.331 -4.926 1.00 86.44 189 PHE A N 1
ATOM 1521 C CA . PHE A 1 189 ? 2.412 9.710 -4.993 1.00 86.44 189 PHE A CA 1
ATOM 1522 C C . PHE A 1 189 ? 1.399 10.579 -5.743 1.00 86.44 189 PHE A C 1
ATOM 1524 O O . PHE A 1 189 ? 0.718 10.102 -6.654 1.00 86.44 189 PHE A O 1
ATOM 1531 N N . CYS A 1 190 ? 1.332 11.874 -5.421 1.00 87.44 190 CYS A N 1
ATOM 1532 C CA . CYS A 1 190 ? 0.504 12.830 -6.153 1.00 87.44 190 CYS A CA 1
ATOM 1533 C C . CYS A 1 190 ? 0.882 12.884 -7.633 1.00 87.44 190 CYS A C 1
ATOM 1535 O O . CYS A 1 190 ? -0.002 12.922 -8.483 1.00 87.44 190 CYS A O 1
ATOM 1537 N N . SER A 1 191 ? 2.178 12.849 -7.946 1.00 83.38 191 SER A N 1
ATOM 1538 C CA . SER A 1 191 ? 2.667 12.886 -9.320 1.00 83.38 191 SER A CA 1
ATOM 1539 C C . SER A 1 191 ? 2.160 11.696 -10.142 1.00 83.38 191 SER A C 1
ATOM 1541 O O . SER A 1 191 ? 1.653 11.896 -11.240 1.00 83.38 191 SER A O 1
ATOM 1543 N N . PHE A 1 192 ? 2.195 10.478 -9.595 1.00 88.81 192 PHE A N 1
ATOM 1544 C CA . PHE A 1 192 ? 1.647 9.297 -10.271 1.00 88.81 192 PHE A CA 1
ATOM 1545 C C . PHE A 1 192 ? 0.118 9.283 -10.366 1.00 88.81 192 PHE A C 1
ATOM 1547 O O . PHE A 1 192 ? -0.424 8.774 -11.342 1.00 88.81 192 PHE A O 1
ATOM 1554 N N . THR A 1 193 ? -0.575 9.889 -9.402 1.00 92.56 193 THR A N 1
ATOM 1555 C CA . THR A 1 193 ? -2.048 9.903 -9.358 1.00 92.56 193 THR A CA 1
ATOM 1556 C C . THR A 1 193 ? -2.660 10.984 -10.253 1.00 92.56 193 THR A C 1
ATOM 1558 O O . THR A 1 193 ? -3.710 10.784 -10.855 1.00 92.56 193 THR A O 1
ATOM 1561 N N . HIS A 1 194 ? -2.020 12.149 -10.346 1.00 91.75 194 HIS A N 1
ATOM 1562 C CA . HIS A 1 194 ? -2.587 13.346 -10.973 1.00 91.75 194 HIS A CA 1
ATOM 1563 C C . HIS A 1 194 ? -1.838 13.774 -12.235 1.00 91.75 194 HIS A C 1
ATOM 1565 O O . HIS A 1 194 ? -1.789 14.960 -12.550 1.00 91.75 194 HIS A O 1
ATOM 1571 N N . THR A 1 195 ? -1.252 12.823 -12.969 1.00 88.50 195 THR A N 1
ATOM 1572 C CA . THR A 1 195 ? -0.546 13.112 -14.234 1.00 88.50 195 THR A CA 1
ATOM 1573 C C . THR A 1 195 ? 0.590 14.131 -14.049 1.00 88.50 195 THR A C 1
ATOM 1575 O O . THR A 1 195 ? 0.857 14.984 -14.890 1.00 88.50 195 THR A O 1
ATOM 1578 N N . GLY A 1 196 ? 1.265 14.076 -12.903 1.00 80.38 196 GLY A N 1
ATOM 1579 C CA . GLY A 1 196 ? 2.414 14.918 -12.618 1.00 80.38 196 GLY A CA 1
ATOM 1580 C C . GLY A 1 196 ? 3.675 14.449 -13.341 1.00 80.38 196 GLY A C 1
ATOM 1581 O O . GLY A 1 196 ? 3.731 13.383 -13.956 1.00 80.38 196 GLY A O 1
ATOM 1582 N N . TYR A 1 197 ? 4.729 15.256 -13.226 1.00 78.12 197 TYR A N 1
ATOM 1583 C CA . TYR A 1 197 ? 5.975 15.054 -13.964 1.00 78.12 197 TYR A CA 1
ATOM 1584 C C . TYR A 1 197 ? 6.595 13.656 -13.806 1.00 78.12 197 TYR A C 1
ATOM 1586 O O . TYR A 1 197 ? 7.060 13.110 -14.795 1.00 78.12 197 TYR A O 1
ATOM 1594 N N . GLN A 1 198 ? 6.558 13.026 -12.625 1.00 81.00 198 GLN A N 1
ATOM 1595 C CA . GLN A 1 198 ? 7.117 11.677 -12.431 1.00 81.00 198 GLN A CA 1
ATOM 1596 C C . GLN A 1 198 ? 6.359 10.603 -13.220 1.00 81.00 198 GLN A C 1
ATOM 1598 O O . GLN A 1 198 ? 6.968 9.627 -13.643 1.00 81.00 198 GLN A O 1
ATOM 1603 N N . ALA A 1 199 ? 5.057 10.786 -13.461 1.00 81.00 199 ALA A N 1
ATOM 1604 C CA . ALA A 1 199 ? 4.275 9.899 -14.322 1.00 81.00 199 ALA A CA 1
ATOM 1605 C C . ALA A 1 199 ? 4.569 10.140 -15.808 1.00 81.00 199 ALA A C 1
ATOM 1607 O O . ALA A 1 199 ? 4.595 9.202 -16.605 1.00 81.00 199 ALA A O 1
ATOM 1608 N N . LEU A 1 200 ? 4.769 11.408 -16.178 1.00 81.50 200 LEU A N 1
ATOM 1609 C CA . LEU A 1 200 ? 4.957 11.828 -17.564 1.00 81.50 200 LEU A CA 1
ATOM 1610 C C . LEU A 1 200 ? 6.382 11.599 -18.060 1.00 81.50 200 LEU A C 1
ATOM 1612 O O . LEU A 1 200 ? 6.556 11.112 -19.168 1.00 81.50 200 LEU A O 1
ATOM 1616 N N . VAL A 1 201 ? 7.404 11.885 -17.252 1.00 76.06 201 VAL A N 1
ATOM 1617 C CA . VAL A 1 201 ? 8.819 11.805 -17.654 1.00 76.06 201 VAL A CA 1
ATOM 1618 C C . VAL A 1 201 ? 9.217 10.400 -18.109 1.00 76.06 201 VAL A C 1
ATOM 1620 O O . VAL A 1 201 ? 10.042 10.260 -19.003 1.00 76.06 201 VAL A O 1
ATOM 1623 N N . ARG A 1 202 ? 8.553 9.357 -17.591 1.00 73.06 202 ARG A N 1
ATOM 1624 C CA . ARG A 1 202 ? 8.745 7.960 -18.026 1.00 73.06 202 ARG A CA 1
ATOM 1625 C C . ARG A 1 202 ? 8.309 7.701 -19.469 1.00 73.06 202 ARG A C 1
ATOM 1627 O O . ARG A 1 202 ? 8.668 6.682 -20.050 1.00 73.06 202 ARG A O 1
ATOM 1634 N N . ARG A 1 203 ? 7.508 8.616 -20.012 1.00 74.75 203 ARG A N 1
ATOM 1635 C CA . ARG A 1 203 ? 6.938 8.608 -21.361 1.00 74.75 203 ARG A CA 1
ATOM 1636 C C . ARG A 1 203 ? 7.566 9.671 -22.258 1.00 74.75 203 ARG A C 1
ATOM 1638 O O . ARG A 1 203 ? 7.494 9.537 -23.465 1.00 74.75 203 ARG A O 1
ATOM 1645 N N . VAL A 1 204 ? 8.178 10.716 -21.691 1.00 60.12 204 VAL A N 1
ATOM 1646 C CA . VAL A 1 204 ? 8.777 11.833 -22.454 1.00 60.12 204 VAL A CA 1
ATOM 1647 C C . VAL A 1 204 ? 9.940 11.374 -23.337 1.00 60.12 204 VAL A C 1
ATOM 1649 O O . VAL A 1 204 ? 10.208 11.992 -24.358 1.00 60.12 204 VAL A O 1
ATOM 1652 N N . THR A 1 205 ? 10.597 10.265 -22.997 1.00 53.91 205 THR A N 1
ATOM 1653 C CA . THR A 1 205 ? 11.621 9.645 -23.851 1.00 53.91 205 THR A CA 1
ATOM 1654 C C . THR A 1 205 ? 11.032 8.820 -25.001 1.00 53.91 205 THR A C 1
ATOM 1656 O O . THR A 1 205 ? 11.785 8.159 -25.707 1.00 53.91 205 THR A O 1
ATOM 1659 N N . GLN A 1 206 ? 9.705 8.794 -25.163 1.00 52.50 206 GLN A N 1
ATOM 1660 C CA . GLN A 1 206 ? 9.019 8.035 -26.202 1.00 52.50 206 GLN A CA 1
ATOM 1661 C C . GLN A 1 206 ? 8.487 8.979 -27.286 1.00 52.50 206 GLN A C 1
ATOM 1663 O O . GLN A 1 206 ? 7.743 9.918 -27.009 1.00 52.50 206 GLN A O 1
ATOM 1668 N N . THR A 1 207 ? 8.821 8.685 -28.539 1.00 56.12 207 THR A N 1
ATOM 1669 C CA . THR A 1 207 ? 8.257 9.337 -29.735 1.00 56.12 207 THR A CA 1
ATOM 1670 C C . THR A 1 207 ? 6.941 8.695 -30.194 1.00 56.12 207 THR A C 1
ATOM 1672 O O . THR A 1 207 ? 6.278 9.193 -31.101 1.00 56.12 207 THR A O 1
ATOM 1675 N N . HIS A 1 208 ? 6.543 7.591 -29.555 1.00 50.19 208 HIS A N 1
ATOM 1676 C CA . HIS A 1 208 ? 5.366 6.781 -29.860 1.00 50.19 208 HIS A CA 1
ATOM 1677 C C . HIS A 1 208 ? 4.777 6.171 -28.574 1.00 50.19 208 HIS A C 1
ATOM 1679 O O . HIS A 1 208 ? 5.413 6.164 -27.524 1.00 50.19 208 HIS A O 1
ATOM 1685 N N . THR A 1 209 ? 3.548 5.655 -28.622 1.00 54.41 209 THR A N 1
ATOM 1686 C CA . THR A 1 209 ? 2.939 4.961 -27.476 1.00 54.41 209 THR A CA 1
ATOM 1687 C C . THR A 1 209 ? 3.518 3.550 -27.333 1.00 54.41 209 THR A C 1
ATOM 1689 O O . THR A 1 209 ? 3.588 2.809 -28.309 1.00 54.41 209 THR A O 1
ATOM 1692 N N . GLY A 1 210 ? 3.923 3.148 -26.125 1.00 55.19 210 GLY A N 1
ATOM 1693 C CA . GLY A 1 210 ? 4.596 1.859 -25.938 1.00 55.19 210 GLY A CA 1
ATOM 1694 C C . GLY A 1 210 ? 5.092 1.593 -24.510 1.00 55.19 210 GLY A C 1
ATOM 1695 O O . GLY A 1 210 ? 4.720 2.327 -23.584 1.00 55.19 210 GLY A O 1
ATOM 1696 N N . PRO A 1 211 ? 5.906 0.535 -24.313 1.00 53.56 211 PRO A N 1
ATOM 1697 C CA . PRO A 1 211 ? 6.395 0.111 -23.002 1.00 53.56 211 PRO A CA 1
ATOM 1698 C C . PRO A 1 211 ? 7.171 1.230 -22.304 1.00 53.56 211 PRO A C 1
ATOM 1700 O O . PRO A 1 211 ? 8.079 1.837 -22.866 1.00 53.56 211 PRO A O 1
ATOM 1703 N N . ILE A 1 212 ? 6.760 1.528 -21.074 1.00 66.44 212 ILE A N 1
ATOM 1704 C CA . ILE A 1 212 ? 7.205 2.692 -20.304 1.00 66.44 212 ILE A CA 1
ATOM 1705 C C . ILE A 1 212 ? 8.452 2.333 -19.497 1.00 66.44 212 ILE A C 1
ATOM 1707 O O . ILE A 1 212 ? 8.523 1.257 -18.906 1.00 66.44 212 ILE A O 1
ATOM 1711 N N . ASN A 1 213 ? 9.411 3.255 -19.419 1.00 67.94 213 ASN A N 1
ATOM 1712 C CA . ASN A 1 213 ? 10.666 3.021 -18.716 1.00 67.94 213 ASN A CA 1
ATOM 1713 C C . ASN A 1 213 ? 10.503 3.155 -17.190 1.00 67.94 213 ASN A C 1
ATOM 1715 O O . ASN A 1 213 ? 10.598 4.255 -16.644 1.00 67.94 213 ASN A O 1
ATOM 1719 N N . TYR A 1 214 ? 10.276 2.038 -16.499 1.00 79.50 214 TYR A N 1
ATOM 1720 C CA . TYR A 1 214 ? 10.321 1.961 -15.038 1.00 79.50 214 TYR A CA 1
ATOM 1721 C C . TYR A 1 214 ? 11.529 1.130 -14.586 1.00 79.50 214 TYR A C 1
ATOM 1723 O O . TYR A 1 214 ? 11.604 -0.052 -14.927 1.00 79.50 214 TYR A O 1
ATOM 1731 N N . PRO A 1 215 ? 12.459 1.708 -13.804 1.00 81.25 215 PRO A N 1
ATOM 1732 C CA . PRO A 1 215 ? 13.564 0.965 -13.225 1.00 81.25 215 PRO A CA 1
ATOM 1733 C C . PRO A 1 215 ? 13.050 -0.131 -12.294 1.00 81.25 215 PRO A C 1
ATOM 1735 O O . PRO A 1 215 ? 12.128 0.079 -11.499 1.00 81.25 215 PRO A O 1
ATOM 1738 N N . ALA A 1 216 ? 13.644 -1.316 -12.390 1.00 81.81 216 ALA A N 1
ATOM 1739 C CA . ALA A 1 216 ? 13.176 -2.486 -11.660 1.00 81.81 216 ALA A CA 1
ATOM 1740 C C . ALA A 1 216 ? 13.227 -2.298 -10.142 1.00 81.81 216 ALA A C 1
ATOM 1742 O O . ALA A 1 216 ? 12.332 -2.749 -9.435 1.00 81.81 216 ALA A O 1
ATOM 1743 N N . GLU A 1 217 ? 14.241 -1.605 -9.636 1.00 82.38 217 GLU A N 1
ATOM 1744 C CA . GLU A 1 217 ? 14.392 -1.257 -8.228 1.00 82.38 217 GLU A CA 1
ATOM 1745 C C . GLU A 1 217 ? 13.246 -0.379 -7.715 1.00 82.38 217 GLU A C 1
ATOM 1747 O O . GLU A 1 217 ? 12.801 -0.547 -6.576 1.00 82.38 217 GLU A O 1
ATOM 1752 N N . GLU A 1 218 ? 12.713 0.509 -8.557 1.00 85.19 218 GLU A N 1
ATOM 1753 C CA . GLU A 1 218 ? 11.560 1.321 -8.195 1.00 85.19 218 GLU A CA 1
ATOM 1754 C C . GLU A 1 218 ? 10.301 0.454 -8.138 1.00 85.19 218 GLU A C 1
ATOM 1756 O O . GLU A 1 218 ? 9.509 0.598 -7.203 1.00 85.19 218 GLU A O 1
ATOM 1761 N N . VAL A 1 219 ? 10.119 -0.455 -9.105 1.00 89.75 219 VAL A N 1
ATOM 1762 C CA . VAL A 1 219 ? 8.974 -1.384 -9.150 1.00 89.75 219 VAL A CA 1
ATOM 1763 C C . VAL A 1 219 ? 9.004 -2.320 -7.940 1.00 89.75 219 VAL A C 1
ATOM 1765 O O . VAL A 1 219 ? 7.992 -2.519 -7.272 1.00 89.75 219 VAL A O 1
ATOM 1768 N N . ILE A 1 220 ? 10.179 -2.847 -7.599 1.00 91.50 220 ILE A N 1
ATOM 1769 C CA . ILE A 1 220 ? 10.397 -3.695 -6.422 1.00 91.50 220 ILE A CA 1
ATOM 1770 C C . ILE A 1 220 ? 10.100 -2.927 -5.131 1.00 91.50 220 ILE A C 1
ATOM 1772 O O . ILE A 1 220 ? 9.460 -3.472 -4.228 1.00 91.50 220 ILE A O 1
ATOM 1776 N N . SER A 1 221 ? 10.524 -1.666 -5.040 1.00 90.94 221 SER A N 1
ATOM 1777 C CA . SER A 1 221 ? 10.250 -0.816 -3.877 1.00 90.94 221 SER A CA 1
ATOM 1778 C C . SER A 1 221 ? 8.754 -0.534 -3.728 1.00 90.94 221 SER A C 1
ATOM 1780 O O . SER A 1 221 ? 8.222 -0.628 -2.624 1.00 90.94 221 SER A O 1
ATOM 1782 N N . ALA A 1 222 ? 8.061 -0.267 -4.839 1.00 93.62 222 ALA A N 1
ATOM 1783 C CA . ALA A 1 222 ? 6.610 -0.106 -4.884 1.00 93.62 222 ALA A CA 1
ATOM 1784 C C . ALA A 1 222 ? 5.875 -1.367 -4.408 1.00 93.62 222 ALA A C 1
ATOM 1786 O O . ALA A 1 222 ? 5.062 -1.288 -3.491 1.00 93.62 222 ALA A O 1
ATOM 1787 N N . LEU A 1 223 ? 6.213 -2.534 -4.966 1.00 96.44 223 LEU A N 1
ATOM 1788 C CA . LEU A 1 223 ? 5.662 -3.824 -4.536 1.00 96.44 223 LEU A CA 1
ATOM 1789 C C . LEU A 1 223 ? 5.906 -4.076 -3.045 1.00 96.44 223 LEU A C 1
ATOM 1791 O O . LEU A 1 223 ? 5.020 -4.555 -2.342 1.00 96.44 223 LEU A O 1
ATOM 1795 N N . SER A 1 224 ? 7.105 -3.743 -2.561 1.00 95.69 224 SER A N 1
ATOM 1796 C CA . SER A 1 224 ? 7.472 -3.969 -1.163 1.00 95.69 224 SER A CA 1
ATOM 1797 C C . SER A 1 224 ? 6.662 -3.084 -0.210 1.00 95.69 224 SER A C 1
ATOM 1799 O O . SER A 1 224 ? 6.209 -3.533 0.851 1.00 95.69 224 SER A O 1
ATOM 1801 N N . LEU A 1 225 ? 6.445 -1.831 -0.608 1.00 95.25 225 LEU A N 1
ATOM 1802 C CA . LEU A 1 225 ? 5.646 -0.873 0.141 1.00 95.25 225 LEU A CA 1
ATOM 1803 C C . LEU A 1 225 ? 4.163 -1.271 0.163 1.00 95.25 225 LEU A C 1
ATOM 1805 O O . LEU A 1 225 ? 3.574 -1.296 1.241 1.00 95.25 225 LEU A O 1
ATOM 1809 N N . ALA A 1 226 ? 3.608 -1.679 -0.980 1.00 98.19 226 ALA A N 1
ATOM 1810 C CA . ALA A 1 226 ? 2.239 -2.185 -1.078 1.00 98.19 226 ALA A CA 1
ATOM 1811 C C . ALA A 1 226 ? 2.018 -3.391 -0.148 1.00 98.19 226 ALA A C 1
ATOM 1813 O O . ALA A 1 226 ? 1.133 -3.391 0.701 1.00 98.19 226 ALA A O 1
ATOM 1814 N N . GLY A 1 227 ? 2.910 -4.389 -0.193 1.00 98.06 227 GLY A N 1
ATOM 1815 C CA . GLY A 1 227 ? 2.838 -5.539 0.717 1.00 98.06 227 GLY A CA 1
ATOM 1816 C C . GLY A 1 227 ? 2.888 -5.158 2.196 1.00 98.06 227 GLY A C 1
ATOM 1817 O O . GLY A 1 227 ? 2.205 -5.767 3.018 1.00 98.06 227 GLY A O 1
ATOM 1818 N N . THR A 1 228 ? 3.646 -4.112 2.540 1.00 97.31 228 THR A N 1
ATOM 1819 C CA . THR A 1 228 ? 3.680 -3.576 3.908 1.00 97.31 228 THR A CA 1
ATOM 1820 C C . THR A 1 228 ? 2.316 -3.015 4.305 1.00 97.31 228 THR A C 1
ATOM 1822 O O . THR A 1 228 ? 1.829 -3.315 5.395 1.00 97.31 228 THR A O 1
ATOM 1825 N N . PHE A 1 229 ? 1.676 -2.229 3.435 1.00 98.31 229 PHE A N 1
ATOM 1826 C CA . PHE A 1 229 ? 0.351 -1.676 3.713 1.00 98.31 229 PHE A CA 1
ATOM 1827 C C . PHE A 1 229 ? -0.711 -2.764 3.835 1.00 98.31 229 PHE A C 1
ATOM 1829 O O . PHE A 1 229 ? -1.465 -2.759 4.809 1.00 98.31 229 PHE A O 1
ATOM 1836 N N . ALA A 1 230 ? -0.708 -3.733 2.921 1.00 98.44 230 ALA A N 1
ATOM 1837 C CA . ALA A 1 230 ? -1.610 -4.876 2.948 1.00 98.44 230 ALA A CA 1
ATOM 1838 C C . ALA A 1 230 ? -1.483 -5.686 4.244 1.00 98.44 230 ALA A C 1
ATOM 1840 O O . ALA A 1 230 ? -2.488 -6.025 4.863 1.00 98.44 230 ALA A O 1
ATOM 1841 N N . LEU A 1 231 ? -0.257 -5.966 4.700 1.00 98.19 231 LEU A N 1
ATOM 1842 C CA . LEU A 1 231 ? -0.020 -6.722 5.934 1.00 98.19 231 LEU A CA 1
ATOM 1843 C C . LEU A 1 231 ? -0.391 -5.931 7.195 1.00 98.19 231 LEU A C 1
ATOM 1845 O O . LEU A 1 231 ? -0.889 -6.518 8.156 1.00 98.19 231 LEU A O 1
ATOM 1849 N N . LEU A 1 232 ? -0.203 -4.608 7.198 1.00 97.50 232 LEU A N 1
ATOM 1850 C CA . LEU A 1 232 ? -0.691 -3.750 8.281 1.00 97.50 232 LEU A CA 1
ATOM 1851 C C . LEU A 1 232 ? -2.224 -3.729 8.322 1.00 97.50 232 LEU A C 1
ATOM 1853 O O . LEU A 1 232 ? -2.797 -3.908 9.395 1.00 97.50 232 LEU A O 1
ATOM 1857 N N . ALA A 1 233 ? -2.885 -3.574 7.173 1.00 98.25 233 ALA A N 1
ATOM 1858 C CA . ALA A 1 233 ? -4.341 -3.639 7.058 1.00 98.25 233 ALA A CA 1
ATOM 1859 C C . ALA A 1 233 ? -4.881 -5.012 7.495 1.00 98.25 233 ALA A C 1
ATOM 1861 O O . ALA A 1 233 ? -5.808 -5.088 8.301 1.00 98.25 233 ALA A O 1
ATOM 1862 N N . ALA A 1 234 ? -4.234 -6.097 7.064 1.00 98.00 234 ALA A N 1
ATOM 1863 C CA . ALA A 1 234 ? -4.540 -7.465 7.471 1.00 98.00 234 ALA A CA 1
ATOM 1864 C C . ALA A 1 234 ? -4.426 -7.655 8.990 1.00 98.00 234 ALA A C 1
ATOM 1866 O O . ALA A 1 234 ? -5.309 -8.251 9.609 1.00 98.00 234 ALA A O 1
ATOM 1867 N N . ALA A 1 235 ? -3.378 -7.112 9.620 1.00 97.38 235 ALA A N 1
ATOM 1868 C CA . ALA A 1 235 ? -3.230 -7.158 11.071 1.00 97.38 235 ALA A CA 1
ATOM 1869 C C . ALA A 1 235 ? -4.385 -6.431 11.780 1.00 97.38 235 ALA A C 1
ATOM 1871 O O . ALA A 1 235 ? -4.936 -6.960 12.748 1.00 97.38 235 ALA A O 1
ATOM 1872 N N . GLN A 1 236 ? -4.812 -5.272 11.272 1.00 96.69 236 GLN A N 1
ATOM 1873 C CA . GLN A 1 236 ? -5.960 -4.553 11.828 1.00 96.69 236 GLN A CA 1
ATOM 1874 C C . GLN A 1 236 ? -7.264 -5.344 11.664 1.00 96.69 236 GLN A C 1
ATOM 1876 O O . GLN A 1 236 ? -7.977 -5.529 12.651 1.00 96.69 236 GLN A O 1
ATOM 1881 N N . LEU A 1 237 ? -7.535 -5.901 10.480 1.00 95.38 237 LEU A N 1
ATOM 1882 C CA . LEU A 1 237 ? -8.709 -6.751 10.255 1.00 95.38 237 LEU A CA 1
ATOM 1883 C C . LEU A 1 237 ? -8.717 -7.974 11.168 1.00 95.38 237 LEU A C 1
ATOM 1885 O O . LEU A 1 237 ? -9.731 -8.250 11.802 1.00 95.38 237 LEU A O 1
ATOM 1889 N N . SER A 1 238 ? -7.583 -8.667 11.305 1.00 96.44 238 SER A N 1
ATOM 1890 C CA . SER A 1 238 ? -7.476 -9.814 12.211 1.00 96.44 238 SER A CA 1
ATOM 1891 C C . SER A 1 238 ? -7.840 -9.429 13.648 1.00 96.44 238 SER A C 1
ATOM 1893 O O . SER A 1 238 ? -8.595 -10.146 14.301 1.00 96.44 238 SER A O 1
ATOM 1895 N N . SER A 1 239 ? -7.407 -8.251 14.116 1.00 95.00 239 SER A N 1
ATOM 1896 C CA . SER A 1 239 ? -7.718 -7.770 15.466 1.00 95.00 239 SER A CA 1
ATOM 1897 C C . SER A 1 239 ? -9.207 -7.486 15.673 1.00 95.00 239 SER A C 1
ATOM 1899 O O . SER A 1 239 ? -9.732 -7.715 16.762 1.00 95.00 239 SER A O 1
ATOM 1901 N N . MET A 1 240 ? -9.911 -7.060 14.620 1.00 94.69 240 MET A N 1
ATOM 1902 C CA . MET A 1 240 ? -11.350 -6.793 14.663 1.00 94.69 240 MET A CA 1
ATOM 1903 C C . MET A 1 240 ? -12.198 -8.062 14.799 1.00 94.69 240 MET A C 1
ATOM 1905 O O . MET A 1 240 ? -13.332 -7.976 15.263 1.00 94.69 240 MET A O 1
ATOM 1909 N N . THR A 1 241 ? -11.659 -9.231 14.440 1.00 93.12 241 THR A N 1
ATOM 1910 C CA . THR A 1 241 ? -12.372 -10.513 14.567 1.00 93.12 241 THR A CA 1
ATOM 1911 C C . THR A 1 241 ? -12.472 -11.020 16.010 1.00 93.12 241 THR A C 1
ATOM 1913 O O . THR A 1 241 ? -13.329 -11.848 16.305 1.00 93.12 241 THR A O 1
ATOM 1916 N N . GLY A 1 242 ? -11.590 -10.560 16.907 1.00 91.38 242 GLY A N 1
ATOM 1917 C CA . GLY A 1 242 ? -11.443 -11.110 18.260 1.00 91.38 242 GLY A CA 1
ATOM 1918 C C . GLY A 1 242 ? -10.768 -12.491 18.328 1.00 91.38 242 GLY A C 1
ATOM 1919 O O . GLY A 1 242 ? -10.628 -13.040 19.418 1.00 91.38 242 GLY A O 1
ATOM 1920 N N . ASP A 1 243 ? -10.328 -13.051 17.197 1.00 94.00 243 ASP A N 1
ATOM 1921 C CA . ASP A 1 243 ? -9.613 -14.328 17.117 1.00 94.00 243 ASP A CA 1
ATOM 1922 C C . ASP A 1 243 ? -8.114 -14.119 17.406 1.00 94.00 243 ASP A C 1
ATOM 1924 O O . ASP A 1 243 ? -7.340 -13.668 16.556 1.00 94.00 243 ASP A O 1
ATOM 1928 N N . HIS A 1 244 ? -7.695 -14.429 18.636 1.00 94.56 244 HIS A N 1
ATOM 1929 C CA . HIS A 1 244 ? -6.308 -14.259 19.077 1.00 94.56 244 HIS A CA 1
ATOM 1930 C C . HIS A 1 244 ? -5.302 -15.102 18.275 1.00 94.56 244 HIS A C 1
ATOM 1932 O O . HIS A 1 244 ? -4.175 -14.649 18.053 1.00 94.56 244 HIS A O 1
ATOM 1938 N N . ASP A 1 245 ? -5.690 -16.290 17.811 1.00 95.75 245 ASP A N 1
ATOM 1939 C CA . ASP A 1 245 ? -4.811 -17.160 17.025 1.00 95.75 245 ASP A CA 1
ATOM 1940 C C . ASP A 1 245 ? -4.596 -16.584 15.624 1.00 95.75 245 ASP A C 1
ATOM 1942 O O . ASP A 1 245 ? -3.467 -16.547 15.115 1.00 95.75 245 ASP A O 1
ATOM 1946 N N . LEU A 1 246 ? -5.661 -16.048 15.023 1.00 95.12 246 LEU A N 1
ATOM 1947 C CA . LEU A 1 246 ? -5.591 -15.339 13.750 1.00 95.12 246 LEU A CA 1
ATOM 1948 C C . LEU A 1 246 ? -4.720 -14.084 13.845 1.00 95.12 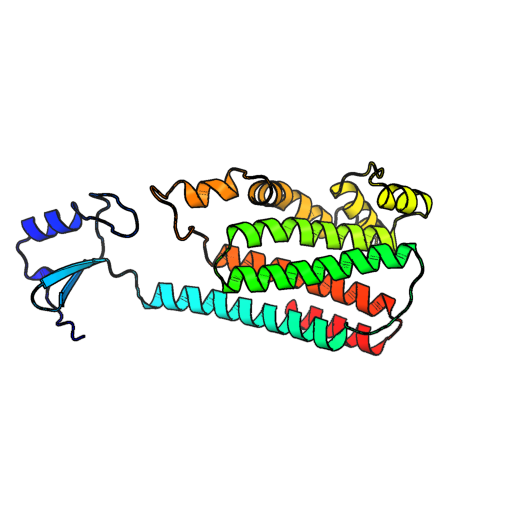246 LEU A C 1
ATOM 1950 O O . LEU A 1 246 ? -3.889 -13.854 12.963 1.00 95.12 246 LEU A O 1
ATOM 1954 N N . VAL A 1 247 ? -4.854 -13.300 14.920 1.00 96.38 247 VAL A N 1
ATOM 1955 C CA . VAL A 1 247 ? -3.991 -12.134 15.176 1.00 96.38 247 VAL A CA 1
ATOM 1956 C C . VAL A 1 247 ? -2.527 -12.557 15.249 1.00 96.38 247 VAL A C 1
ATOM 1958 O O . VAL A 1 247 ? -1.684 -11.990 14.553 1.00 96.38 247 VAL A O 1
ATOM 1961 N N . ASN A 1 248 ? -2.211 -13.587 16.036 1.00 96.50 248 ASN A N 1
ATOM 1962 C CA . ASN A 1 248 ? -0.839 -14.066 16.196 1.00 96.50 248 ASN A CA 1
ATOM 1963 C C . ASN A 1 248 ? -0.245 -14.570 14.877 1.00 96.50 248 ASN A C 1
ATOM 1965 O O . ASN A 1 248 ? 0.899 -14.243 14.553 1.00 96.50 248 ASN A O 1
ATOM 1969 N N . THR A 1 249 ? -1.026 -15.310 14.090 1.00 97.06 249 THR A N 1
ATOM 1970 C CA . THR A 1 249 ? -0.577 -15.832 12.792 1.00 97.06 249 THR A CA 1
ATOM 1971 C C . THR A 1 249 ? -0.366 -14.694 11.790 1.00 97.06 249 THR A C 1
ATOM 1973 O O . THR A 1 249 ? 0.632 -14.680 11.069 1.00 97.06 249 THR A O 1
ATOM 1976 N N . THR A 1 250 ? -1.239 -13.684 11.793 1.00 96.62 250 THR A N 1
ATOM 1977 C CA . THR A 1 250 ? -1.103 -12.495 10.936 1.00 96.62 250 THR A CA 1
ATOM 1978 C C . THR A 1 250 ? 0.128 -11.669 11.301 1.00 96.62 250 THR A C 1
ATOM 1980 O O . THR A 1 250 ? 0.903 -11.286 10.425 1.00 96.62 250 THR A O 1
ATOM 1983 N N . LEU A 1 251 ? 0.381 -11.451 12.595 1.00 95.38 251 LEU A N 1
ATOM 1984 C CA . LEU A 1 251 ? 1.584 -10.757 13.060 1.00 95.38 251 LEU A CA 1
ATOM 1985 C C . LEU A 1 251 ? 2.863 -11.542 12.753 1.00 95.38 251 LEU A C 1
ATOM 1987 O O . LEU A 1 251 ? 3.877 -10.938 12.405 1.00 95.38 251 LEU A O 1
ATOM 1991 N N . ALA A 1 252 ? 2.833 -12.873 12.853 1.00 95.81 252 ALA A N 1
ATOM 1992 C CA . ALA A 1 252 ? 3.953 -13.714 12.443 1.00 95.81 252 ALA A CA 1
ATOM 1993 C C . ALA A 1 252 ? 4.245 -13.548 10.945 1.00 95.81 252 ALA A C 1
ATOM 1995 O O . ALA A 1 252 ? 5.403 -13.348 10.576 1.00 95.81 252 ALA A O 1
ATOM 1996 N N . LYS A 1 253 ? 3.203 -13.521 10.101 1.00 95.50 253 LYS A N 1
ATOM 1997 C CA . LYS A 1 253 ? 3.352 -13.288 8.660 1.00 95.50 253 LYS A CA 1
ATOM 1998 C C . LYS A 1 253 ? 3.936 -11.910 8.347 1.00 95.50 253 LYS A C 1
ATOM 2000 O O . LYS A 1 253 ? 4.825 -11.797 7.507 1.00 95.50 253 LYS A O 1
ATOM 2005 N N . ALA A 1 254 ? 3.495 -10.871 9.057 1.00 93.69 254 ALA A N 1
ATOM 2006 C CA . ALA A 1 254 ? 4.040 -9.524 8.905 1.00 93.69 254 ALA A CA 1
ATOM 2007 C C . ALA A 1 254 ? 5.525 -9.433 9.307 1.00 93.69 254 ALA A C 1
ATOM 2009 O O . ALA A 1 254 ? 6.297 -8.731 8.660 1.00 93.69 254 ALA A O 1
ATOM 2010 N N . ARG A 1 255 ? 5.947 -10.165 10.348 1.00 92.88 255 ARG A N 1
ATOM 2011 C CA . ARG A 1 255 ? 7.355 -10.218 10.781 1.00 92.88 255 ARG A CA 1
ATOM 2012 C C . ARG A 1 255 ? 8.243 -10.974 9.798 1.00 92.88 255 ARG A C 1
ATOM 2014 O O . ARG A 1 255 ? 9.326 -10.488 9.509 1.00 92.88 255 ARG A O 1
ATOM 2021 N N . GLU A 1 256 ? 7.775 -12.111 9.278 1.00 93.19 256 GLU A N 1
ATOM 2022 C CA . GLU A 1 256 ? 8.461 -12.875 8.219 1.00 93.19 256 GLU A CA 1
ATOM 2023 C C . GLU A 1 256 ? 8.705 -12.008 6.978 1.00 93.19 256 GLU A C 1
ATOM 2025 O O . GLU A 1 256 ? 9.733 -12.114 6.323 1.00 93.19 256 GLU A O 1
ATOM 2030 N N . TYR A 1 257 ? 7.759 -11.129 6.658 1.00 90.75 257 TYR A N 1
ATOM 2031 C CA . TYR A 1 257 ? 7.897 -10.220 5.531 1.00 90.75 257 TYR A CA 1
ATOM 2032 C C . TYR A 1 257 ? 8.908 -9.087 5.768 1.00 90.75 257 TYR A C 1
ATOM 2034 O O . TYR A 1 257 ? 9.541 -8.620 4.824 1.00 90.75 257 TYR A O 1
ATOM 2042 N N . ALA A 1 258 ? 9.039 -8.629 7.015 1.00 81.69 258 ALA A N 1
ATOM 2043 C CA . ALA A 1 258 ? 9.936 -7.539 7.389 1.00 81.69 258 ALA A CA 1
ATOM 2044 C C . ALA A 1 258 ? 11.399 -7.979 7.605 1.00 81.69 258 ALA A C 1
ATOM 2046 O O . ALA A 1 258 ? 12.269 -7.112 7.702 1.00 81.69 258 ALA A O 1
ATOM 2047 N N . SER A 1 259 ? 11.656 -9.288 7.724 1.00 74.25 259 SER A N 1
ATOM 2048 C CA . SER A 1 259 ? 12.991 -9.893 7.876 1.00 74.25 259 SER A CA 1
ATOM 2049 C C . SER A 1 259 ? 13.660 -10.190 6.540 1.0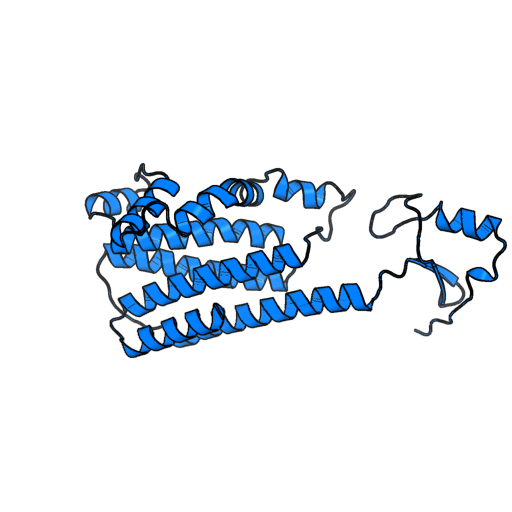0 74.25 259 SER A C 1
ATOM 2051 O O . SER A 1 259 ? 14.875 -9.917 6.430 1.00 74.25 259 SER A O 1
#

Secondary structure (DSSP, 8-state):
---EE--STTS-HHHHHHHHHS-EETTTTEE----SSEEEEEETTEEEEEE---HHHHHHHHHHHHHHHHHHHHHHHHHHHHH-S-----HHHHHHHHHHHHHHHHHHHHHHHHHTT-HHHHHHHHHHHHHHHHHHHHHHHT--HHHHHHHHTT-----HHHHHHHHHHHTT-TT-HHHHHHHHHHHHHHHHHTT-HHHHHHHHT-SSS------HHHHHHHHHHHHHHHHHHHHHHHHHTT-HHHHHHHHHHHHHHH-

pLDDT: mean 85.05, std 15.42, range [32.81, 98.69]

Radius of gyration: 24.9 Å; chains: 1; bounding box: 58×39×68 Å

Foldseek 3Di:
DDKAWDDPVPDDPVVSVCPQQFDADPVLRDTRPGEDAWTWIDDPNDIDIDHDPPPCVVVVLVVVLVVLLVVLVVLLVVLCVQLPDDDDDDPLLVLLLVLLVVLSVLSVVLSVCVVVLVVLVSLLSLLSSLLSLLVSLLSVQPDDPVQSVCVVVVNRPDDSLRSNQRSCVSVVRRCHDSNVCCVVCVVVNCCSNVVHPNSCVQCVSHPDDDRGDDRSVVSSVSSLSSSLSSLSSSLSSQVRRVPPVSNVVSVVVNVVSVD

Sequence (259 aa):
MSRTQRDFEARPADEQEWMLKNTWCDACGEADLGMSSPHEYDENGRVYVEEQWRWSFIVRMLMTIGSHLKKQIEIARWINGHLTRPFSVDRKRQLALACFDLAIEHHGGICLLCTSELYGPMYALLRVEFEALGRGLWLSHVAKDEDADKYEKDELDIGFGTLLNLVESQVGLPNGPLSTLKSKHWSIFCSFTHTGYQALVRRVTQTHTGPINYPAEEVISALSLAGTFALLAAAQLSSMTGDHDLVNTTLAKAREYAS